Protein AF-A0A0A1TZY7-F1 (afdb_monomer)

Structure (mmCIF, N/CA/C/O backbone):
data_AF-A0A0A1TZY7-F1
#
_entry.id   AF-A0A0A1TZY7-F1
#
loop_
_atom_site.group_PDB
_atom_site.id
_atom_site.type_symbol
_atom_site.label_atom_id
_atom_site.label_alt_id
_atom_site.label_comp_id
_atom_site.label_asym_id
_atom_site.label_entity_id
_atom_site.label_seq_id
_atom_site.pdbx_PDB_ins_code
_atom_site.Cartn_x
_atom_site.Cartn_y
_atom_site.Cartn_z
_atom_site.occupancy
_atom_site.B_iso_or_equiv
_atom_site.auth_seq_id
_atom_site.auth_comp_id
_atom_site.auth_asym_id
_atom_site.auth_atom_id
_atom_site.pdbx_PDB_model_num
ATOM 1 N N . MET A 1 1 ? 24.639 26.830 -37.860 1.00 35.28 1 MET A N 1
ATOM 2 C CA . MET A 1 1 ? 24.450 26.135 -36.565 1.00 35.28 1 MET A CA 1
ATOM 3 C C . MET A 1 1 ? 24.496 24.629 -36.800 1.00 35.28 1 MET A C 1
ATOM 5 O O . MET A 1 1 ? 23.597 24.136 -37.473 1.00 35.28 1 MET A O 1
ATOM 9 N N . PRO A 1 2 ? 25.518 23.889 -36.340 1.00 29.03 2 PRO A N 1
ATOM 10 C CA . PRO A 1 2 ? 25.599 22.461 -36.621 1.00 29.03 2 PRO A CA 1
ATOM 11 C C . PRO A 1 2 ? 24.860 21.624 -35.560 1.00 29.03 2 PRO A C 1
ATOM 13 O O . PRO A 1 2 ? 25.222 21.608 -34.390 1.00 29.03 2 PRO A O 1
ATOM 16 N N . PHE A 1 3 ? 23.791 20.953 -35.993 1.00 32.78 3 PHE A N 1
ATOM 17 C CA . PHE A 1 3 ? 23.491 19.520 -35.826 1.00 32.78 3 PHE A CA 1
ATOM 18 C C . PHE A 1 3 ? 24.239 18.698 -34.739 1.00 32.78 3 PHE A C 1
ATOM 20 O O . PHE A 1 3 ? 24.796 17.654 -35.045 1.00 32.78 3 PHE A O 1
ATOM 27 N N . PHE A 1 4 ? 24.206 19.071 -33.455 1.00 30.66 4 PHE A N 1
ATOM 28 C CA . PHE A 1 4 ? 24.620 18.171 -32.357 1.00 30.66 4 PHE A CA 1
ATOM 29 C C . PHE A 1 4 ? 23.791 18.369 -31.075 1.00 30.66 4 PHE A C 1
ATOM 31 O O . PHE A 1 4 ? 24.313 18.602 -29.995 1.00 30.66 4 PHE A O 1
ATOM 38 N N . LEU A 1 5 ? 22.473 18.189 -31.165 1.00 31.58 5 LEU A N 1
ATOM 39 C CA . LEU A 1 5 ? 21.663 17.769 -30.013 1.00 31.58 5 LEU A CA 1
ATOM 40 C C . LEU A 1 5 ? 21.261 16.307 -30.230 1.00 31.58 5 LEU A C 1
ATOM 42 O O . LEU A 1 5 ? 20.104 15.974 -30.485 1.00 31.58 5 LEU A O 1
ATOM 46 N N . ARG A 1 6 ? 22.251 15.403 -30.171 1.00 33.41 6 ARG A N 1
ATOM 47 C CA . ARG A 1 6 ? 21.962 13.980 -29.946 1.00 33.41 6 ARG A CA 1
ATOM 48 C C . ARG A 1 6 ? 21.164 13.915 -28.648 1.00 33.41 6 ARG A C 1
ATOM 50 O O . ARG A 1 6 ? 21.677 14.319 -27.611 1.00 33.41 6 ARG A O 1
ATOM 57 N N . ARG A 1 7 ? 19.923 13.422 -28.724 1.00 39.78 7 ARG A N 1
ATOM 58 C CA . ARG A 1 7 ? 19.072 13.093 -27.572 1.00 39.78 7 ARG A CA 1
ATOM 59 C C . ARG A 1 7 ? 19.892 12.268 -26.579 1.00 39.78 7 ARG A C 1
ATOM 61 O O . ARG A 1 7 ? 20.026 11.058 -26.757 1.00 39.78 7 ARG A O 1
ATOM 68 N N . GLN A 1 8 ? 20.462 12.909 -25.564 1.00 43.06 8 GLN A N 1
ATOM 69 C CA . GLN A 1 8 ? 21.013 12.195 -24.427 1.00 43.06 8 GLN A CA 1
ATOM 70 C C . GLN A 1 8 ? 19.808 11.618 -23.694 1.00 43.06 8 GLN A C 1
ATOM 72 O O . GLN A 1 8 ? 19.058 12.325 -23.030 1.00 43.06 8 GLN A O 1
ATOM 77 N N . TYR A 1 9 ? 19.546 10.334 -23.928 1.00 54.09 9 TYR A N 1
ATOM 78 C CA . TYR A 1 9 ? 18.645 9.586 -23.071 1.00 54.09 9 TYR A CA 1
ATOM 79 C C . TYR A 1 9 ? 19.262 9.586 -21.684 1.00 54.09 9 TYR A C 1
ATOM 81 O O . TYR A 1 9 ? 20.411 9.162 -21.533 1.00 54.09 9 TYR A O 1
ATOM 89 N N . THR A 1 10 ? 18.511 10.046 -20.693 1.00 76.38 10 THR A N 1
ATOM 90 C CA . THR A 1 10 ? 18.887 9.802 -19.306 1.00 76.38 10 THR A CA 1
ATOM 91 C C . THR A 1 10 ? 18.944 8.298 -19.060 1.00 76.38 10 THR A C 1
ATOM 93 O O . THR A 1 10 ? 18.318 7.506 -19.778 1.00 76.38 10 THR A O 1
ATOM 96 N N . GLU A 1 11 ? 19.716 7.883 -18.060 1.00 86.19 11 GLU A N 1
ATOM 97 C CA . GLU A 1 11 ? 19.852 6.465 -17.711 1.00 86.19 11 GLU A CA 1
ATOM 98 C C . GLU A 1 11 ? 18.483 5.816 -17.434 1.00 86.19 11 GLU A C 1
ATOM 100 O O . GLU A 1 11 ? 18.243 4.682 -17.849 1.00 86.19 11 GLU A O 1
ATOM 105 N N . LEU A 1 12 ? 17.527 6.572 -16.874 1.00 90.00 12 LEU A N 1
ATOM 106 C CA . LEU A 1 12 ? 16.152 6.114 -16.661 1.00 90.00 12 LEU A CA 1
ATOM 107 C C . LEU A 1 12 ? 15.440 5.788 -17.984 1.00 90.00 12 LEU A C 1
ATOM 109 O O . LEU A 1 12 ? 14.846 4.720 -18.124 1.00 90.00 12 LEU A O 1
ATOM 113 N N . GLU A 1 13 ? 15.517 6.672 -18.984 1.00 90.75 13 GLU A N 1
ATOM 114 C CA . GLU A 1 13 ? 14.902 6.414 -20.291 1.00 90.75 13 GLU A CA 1
ATOM 115 C C . GLU A 1 13 ? 15.537 5.213 -21.006 1.00 90.75 13 GLU A C 1
ATOM 117 O O . GLU A 1 13 ? 14.836 4.493 -21.725 1.00 90.75 13 GLU A O 1
ATOM 122 N N . LYS A 1 14 ? 16.847 4.984 -20.828 1.00 90.44 14 LYS A N 1
ATOM 123 C CA . LYS A 1 14 ? 17.536 3.811 -21.390 1.00 90.44 14 LYS A CA 1
ATOM 124 C C . LYS A 1 14 ? 17.020 2.519 -20.764 1.00 90.44 14 LYS A C 1
ATOM 126 O O . LYS A 1 14 ? 16.640 1.620 -21.510 1.00 90.44 14 LYS A O 1
ATOM 131 N N . LEU A 1 15 ? 16.948 2.463 -19.433 1.00 91.69 15 LEU A N 1
ATOM 132 C CA . LEU A 1 15 ? 16.438 1.310 -18.688 1.00 91.69 15 LEU A CA 1
ATOM 133 C C . LEU A 1 15 ? 14.988 0.975 -19.059 1.00 91.69 15 LEU A C 1
ATOM 135 O O . LEU A 1 15 ? 14.669 -0.171 -19.369 1.00 91.69 15 LEU A O 1
ATOM 139 N N . VAL A 1 16 ? 14.113 1.984 -19.110 1.00 92.69 16 VAL A N 1
ATOM 140 C CA . VAL A 1 16 ? 12.703 1.796 -19.489 1.00 92.69 16 VAL A CA 1
ATOM 141 C C . VAL A 1 16 ? 12.579 1.255 -20.910 1.00 92.69 16 VAL A C 1
ATOM 143 O O . VAL A 1 16 ? 11.775 0.361 -21.168 1.00 92.69 16 VAL A O 1
ATOM 146 N N . LYS A 1 17 ? 13.388 1.758 -21.848 1.00 91.50 17 LYS A N 1
ATOM 147 C CA . LYS A 1 17 ? 13.363 1.293 -23.238 1.00 91.50 17 LYS A CA 1
ATOM 148 C C . LYS A 1 17 ? 13.850 -0.138 -23.409 1.00 91.50 17 LYS A C 1
ATOM 150 O O . LYS A 1 17 ? 13.289 -0.836 -24.250 1.00 91.50 17 LYS A O 1
ATOM 155 N N . SER A 1 18 ? 14.878 -0.535 -22.661 1.00 90.31 18 SER A N 1
ATOM 156 C CA . SER A 1 18 ? 15.426 -1.894 -22.676 1.00 90.31 18 SER A CA 1
ATOM 157 C C . SER A 1 18 ? 14.658 -2.864 -21.777 1.00 90.31 18 SER A C 1
ATOM 159 O O . SER A 1 18 ? 15.040 -4.027 -21.688 1.00 90.31 18 SER A O 1
ATOM 161 N N . SER A 1 19 ? 13.584 -2.404 -21.122 1.00 90.00 19 SER A N 1
ATOM 162 C CA . SER A 1 19 ? 12.814 -3.172 -20.140 1.00 90.00 19 SER A CA 1
ATOM 163 C C . SER A 1 19 ? 13.674 -3.737 -18.998 1.00 90.00 19 SER A C 1
ATOM 165 O O . SER A 1 19 ? 13.364 -4.781 -18.431 1.00 90.00 19 SER A O 1
ATOM 167 N N . ASN A 1 20 ? 14.747 -3.027 -18.637 1.00 88.94 20 ASN A N 1
ATOM 168 C CA . ASN A 1 20 ? 15.621 -3.387 -17.530 1.00 88.94 20 ASN A CA 1
ATOM 169 C C . ASN A 1 20 ? 15.169 -2.682 -16.240 1.00 88.94 20 ASN A C 1
ATOM 171 O O . ASN A 1 20 ? 15.183 -1.458 -16.153 1.00 88.94 20 ASN A O 1
ATOM 175 N N . SER A 1 21 ? 14.778 -3.462 -15.230 1.00 85.56 21 SER A N 1
ATOM 176 C CA . SER A 1 21 ? 14.345 -2.968 -13.914 1.00 85.56 21 SER A CA 1
ATOM 177 C C . SER A 1 21 ? 15.455 -2.935 -12.851 1.00 85.56 21 SER A C 1
ATOM 179 O O . SER A 1 21 ? 15.163 -2.811 -11.654 1.00 85.56 21 SER A O 1
ATOM 181 N N . ASP A 1 22 ? 16.715 -3.122 -13.245 1.00 86.31 22 ASP A N 1
ATOM 182 C CA . ASP A 1 22 ? 17.869 -2.932 -12.371 1.00 86.31 22 ASP A CA 1
ATOM 183 C C . ASP A 1 22 ? 18.131 -1.434 -12.161 1.00 86.31 22 ASP A C 1
ATOM 185 O O . ASP A 1 22 ? 18.445 -0.694 -13.091 1.00 86.31 22 ASP A O 1
ATOM 189 N N . ILE A 1 23 ? 17.984 -0.988 -10.914 1.00 85.25 23 ILE A N 1
ATOM 190 C CA . ILE A 1 23 ? 18.169 0.411 -10.511 1.00 85.25 23 ILE A CA 1
ATOM 191 C C . ILE A 1 23 ? 19.646 0.761 -10.286 1.00 85.25 23 ILE A C 1
ATOM 193 O O . ILE A 1 23 ? 19.962 1.931 -10.092 1.00 85.25 23 ILE A O 1
ATOM 197 N N . THR A 1 24 ? 20.561 -0.214 -10.305 1.00 86.12 24 THR A N 1
ATOM 198 C CA . THR A 1 24 ? 21.973 -0.022 -9.936 1.00 86.12 24 THR A CA 1
ATOM 199 C C . THR A 1 24 ? 22.633 1.113 -10.723 1.00 86.12 24 THR A C 1
ATOM 201 O O . THR A 1 24 ? 23.392 1.896 -10.154 1.00 86.12 24 THR A O 1
ATOM 204 N N . THR A 1 25 ? 22.281 1.283 -12.001 1.00 84.12 25 THR A N 1
ATOM 205 C CA . THR A 1 25 ? 22.815 2.368 -12.845 1.00 84.12 25 THR A CA 1
ATOM 206 C C . THR A 1 25 ? 22.276 3.756 -12.481 1.00 84.12 25 THR A C 1
ATOM 208 O O . THR A 1 25 ? 22.913 4.758 -12.801 1.00 84.12 25 THR A O 1
ATOM 211 N N . LEU A 1 26 ? 21.138 3.838 -11.785 1.00 84.12 26 LEU A N 1
ATOM 212 C CA . LEU A 1 26 ? 20.547 5.090 -11.304 1.00 84.12 26 LEU A CA 1
ATOM 213 C C . LEU A 1 26 ? 21.073 5.500 -9.925 1.00 84.12 26 LEU A C 1
ATOM 215 O O . LEU A 1 26 ? 20.999 6.680 -9.589 1.00 84.12 26 LEU A O 1
ATOM 219 N N . LEU A 1 27 ? 21.623 4.570 -9.134 1.00 82.12 27 LEU A N 1
ATOM 220 C CA . LEU A 1 27 ? 22.064 4.846 -7.758 1.00 82.12 27 LEU A CA 1
ATOM 221 C C . LEU A 1 27 ? 23.044 6.030 -7.650 1.00 82.12 27 LEU A C 1
ATOM 223 O O . LEU A 1 27 ? 22.772 6.927 -6.854 1.00 82.12 27 LEU A O 1
ATOM 227 N N . PRO A 1 28 ? 24.108 6.135 -8.477 1.00 80.50 28 PRO A N 1
ATOM 228 C CA . PRO A 1 28 ? 25.055 7.251 -8.376 1.00 80.50 28 PRO A CA 1
ATOM 229 C C . PRO A 1 28 ? 24.437 8.622 -8.684 1.00 80.50 28 PRO A C 1
ATOM 231 O O . PRO A 1 28 ? 25.002 9.656 -8.330 1.00 80.50 28 PRO A O 1
ATOM 234 N N . VAL A 1 29 ? 23.309 8.634 -9.398 1.00 78.06 29 VAL A N 1
ATOM 235 C CA . VAL A 1 29 ? 22.583 9.841 -9.802 1.00 78.06 29 VAL A CA 1
ATOM 236 C C . VAL A 1 29 ? 21.540 10.214 -8.744 1.00 78.06 29 VAL A C 1
ATOM 238 O O . VAL A 1 29 ? 21.372 11.391 -8.456 1.00 78.06 29 VAL A O 1
ATOM 241 N N . LEU A 1 30 ? 20.885 9.225 -8.126 1.00 75.94 30 LEU A N 1
ATOM 242 C CA . LEU A 1 30 ? 19.904 9.417 -7.047 1.00 75.94 30 LEU A CA 1
ATOM 243 C C . LEU A 1 30 ? 20.545 9.839 -5.718 1.00 75.94 30 LEU A C 1
ATOM 245 O O . LEU A 1 30 ? 19.935 10.575 -4.942 1.00 75.94 30 LEU A O 1
ATOM 249 N N . ASP A 1 31 ? 21.770 9.381 -5.459 1.00 76.69 31 ASP A N 1
ATOM 250 C CA . ASP A 1 31 ? 22.516 9.712 -4.242 1.00 76.69 31 ASP A CA 1
ATOM 251 C C . ASP A 1 31 ? 23.220 11.089 -4.342 1.00 76.69 31 ASP A C 1
ATOM 253 O O . ASP A 1 31 ? 23.851 11.531 -3.383 1.00 76.69 31 ASP A O 1
ATOM 257 N N . ASN A 1 32 ? 23.100 11.791 -5.479 1.00 77.38 32 ASN A N 1
ATOM 258 C CA . ASN A 1 32 ? 23.659 13.125 -5.710 1.00 77.38 32 ASN A CA 1
ATOM 259 C C . ASN A 1 32 ? 22.543 14.151 -5.996 1.00 77.38 32 ASN A C 1
ATOM 261 O O . ASN A 1 32 ? 21.893 14.102 -7.039 1.00 77.38 32 ASN A O 1
ATOM 265 N N . THR A 1 33 ? 22.369 15.116 -5.090 1.00 66.81 33 THR A N 1
ATOM 266 C CA . THR A 1 33 ? 21.290 16.120 -5.116 1.00 66.81 33 THR A CA 1
ATOM 267 C C . THR A 1 33 ? 21.296 17.026 -6.351 1.00 66.81 33 THR A C 1
ATOM 269 O O . THR A 1 33 ? 20.242 17.451 -6.803 1.00 66.81 33 THR A O 1
ATOM 272 N N . GLU A 1 34 ? 22.454 17.325 -6.940 1.00 68.25 34 GLU A N 1
ATOM 273 C CA . GLU A 1 34 ? 22.512 18.154 -8.155 1.00 68.25 34 GLU A CA 1
ATOM 274 C C . GLU A 1 34 ? 22.121 17.350 -9.400 1.00 68.25 34 GLU A C 1
ATOM 276 O O . GLU A 1 34 ? 21.531 17.872 -10.347 1.00 68.25 34 GLU A O 1
ATOM 281 N N . LYS A 1 35 ? 22.424 16.047 -9.400 1.00 69.44 35 LYS A N 1
ATOM 282 C CA . LYS A 1 35 ? 22.121 15.150 -10.520 1.00 69.44 35 LYS A CA 1
ATOM 283 C C . LYS A 1 35 ? 20.690 14.610 -10.483 1.00 69.44 35 LYS A C 1
ATOM 285 O O . LYS A 1 35 ? 20.183 14.217 -11.540 1.00 69.44 35 LYS A O 1
ATOM 290 N N . SER A 1 36 ? 20.021 14.629 -9.328 1.00 69.50 36 SER A N 1
ATOM 291 C CA . SER A 1 36 ? 18.630 14.179 -9.177 1.00 69.50 36 SER A CA 1
ATOM 292 C C . SER A 1 36 ? 17.647 14.991 -10.030 1.00 69.50 36 SER A C 1
ATOM 294 O O . SER A 1 36 ? 16.698 14.415 -10.561 1.00 69.50 36 SER A O 1
ATOM 296 N N . ILE A 1 37 ? 17.930 16.276 -10.287 1.00 70.69 37 ILE A N 1
ATOM 297 C CA . ILE A 1 37 ? 17.126 17.150 -11.164 1.00 70.69 37 ILE A CA 1
ATOM 298 C C . ILE A 1 37 ? 16.954 16.526 -12.560 1.00 70.69 37 ILE A C 1
ATOM 300 O O . ILE A 1 37 ? 15.850 16.472 -13.099 1.00 70.69 37 ILE A O 1
ATOM 304 N N . SER A 1 38 ? 18.025 15.959 -13.126 1.00 73.06 38 SER A N 1
ATOM 305 C CA . SER A 1 38 ? 17.977 15.321 -14.452 1.00 73.06 38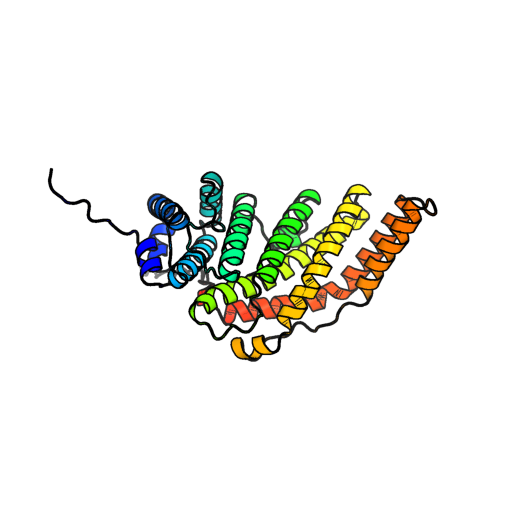 SER A CA 1
ATOM 306 C C . SER A 1 38 ? 17.103 14.056 -14.488 1.00 73.06 38 SER A C 1
ATOM 308 O O . SER A 1 38 ? 16.491 13.727 -15.514 1.00 73.06 38 SER A O 1
ATOM 310 N N . ILE A 1 39 ? 17.008 13.343 -13.360 1.00 83.00 39 ILE A N 1
ATOM 311 C CA . ILE A 1 39 ? 16.099 12.204 -13.203 1.00 83.00 39 ILE A CA 1
ATOM 312 C C . ILE A 1 39 ? 14.659 12.699 -13.108 1.00 83.00 39 ILE A C 1
ATOM 314 O O . ILE A 1 39 ? 13.791 12.105 -13.745 1.00 83.00 39 ILE A O 1
ATOM 318 N N . MET A 1 40 ? 14.403 13.795 -12.394 1.00 84.81 40 MET A N 1
ATOM 319 C CA . MET A 1 40 ? 13.059 14.358 -12.250 1.00 84.81 40 MET A CA 1
ATOM 320 C C . MET A 1 40 ? 12.433 14.736 -13.588 1.00 84.81 40 MET A C 1
ATOM 322 O O . MET A 1 40 ? 11.322 14.295 -13.888 1.00 84.81 40 MET A O 1
ATOM 326 N N . ASP A 1 41 ? 13.171 15.447 -14.441 1.00 84.88 41 ASP A N 1
ATOM 327 C CA . ASP A 1 41 ? 12.705 15.786 -15.791 1.00 84.88 41 ASP A CA 1
ATOM 328 C C . ASP A 1 41 ? 12.375 14.533 -16.612 1.00 84.88 41 ASP A C 1
ATOM 330 O O . ASP A 1 41 ? 11.410 14.495 -17.379 1.00 84.88 41 ASP A O 1
ATOM 334 N N . SER A 1 42 ? 13.147 13.464 -16.412 1.00 88.69 42 SER A N 1
ATOM 335 C CA . SER A 1 42 ? 12.922 12.181 -17.078 1.00 88.69 42 SER A CA 1
ATOM 336 C C . SER A 1 42 ? 11.686 11.460 -16.560 1.00 88.69 42 SER A C 1
ATOM 338 O O . SER A 1 42 ? 10.965 10.859 -17.356 1.00 88.69 42 SER A O 1
ATOM 340 N N . ILE A 1 43 ? 11.430 11.512 -15.249 1.00 91.25 43 ILE A N 1
ATOM 341 C CA . ILE A 1 43 ? 10.230 10.933 -14.642 1.00 91.25 43 ILE A CA 1
ATOM 342 C C . ILE A 1 43 ? 8.996 11.613 -15.232 1.00 91.25 43 ILE A C 1
ATOM 344 O O . ILE A 1 43 ? 8.151 10.910 -15.781 1.00 91.25 43 ILE A O 1
ATOM 348 N N . ILE A 1 44 ? 8.937 12.946 -15.215 1.00 88.50 44 ILE A N 1
ATOM 349 C CA . ILE A 1 44 ? 7.807 13.727 -15.751 1.00 88.50 44 ILE A CA 1
ATOM 350 C C . ILE A 1 44 ? 7.623 13.450 -17.244 1.00 88.50 44 ILE A C 1
ATOM 352 O O . ILE A 1 44 ? 6.534 13.171 -17.736 1.00 88.50 44 ILE A O 1
ATOM 356 N N . LYS A 1 45 ? 8.713 13.471 -18.008 1.00 88.88 45 LYS A N 1
ATOM 357 C CA . LYS A 1 45 ? 8.640 13.194 -19.442 1.00 88.88 45 LYS A CA 1
ATOM 358 C C . LYS A 1 45 ? 8.101 11.793 -19.733 1.00 88.88 45 LYS A C 1
ATOM 360 O O . LYS A 1 45 ? 7.370 11.613 -20.705 1.00 88.88 45 LYS A O 1
ATOM 365 N N . LEU A 1 46 ? 8.479 10.793 -18.937 1.00 90.38 46 LEU A N 1
ATOM 366 C CA . LEU A 1 46 ? 8.005 9.420 -19.103 1.00 90.38 46 LEU A CA 1
ATOM 367 C C . LEU A 1 46 ? 6.554 9.229 -18.644 1.00 90.38 46 LEU A C 1
ATOM 369 O O . LEU A 1 46 ? 5.869 8.415 -19.262 1.00 90.38 46 LEU A O 1
ATOM 373 N N . SER A 1 47 ? 6.062 9.977 -17.649 1.00 88.44 47 SER A N 1
ATOM 374 C CA . SER A 1 47 ? 4.658 9.896 -17.211 1.00 88.44 47 SER A CA 1
ATOM 375 C C . SER A 1 47 ? 3.680 10.381 -18.285 1.00 88.44 47 SER A C 1
ATOM 377 O O . SER A 1 47 ? 2.593 9.827 -18.420 1.00 88.44 47 SER A O 1
ATOM 379 N N . HIS A 1 48 ? 4.085 11.344 -19.118 1.00 86.12 48 HIS A N 1
ATOM 380 C CA . HIS A 1 48 ? 3.266 11.842 -20.233 1.00 86.12 48 HIS A CA 1
ATOM 381 C C . HIS A 1 48 ? 3.439 11.058 -21.539 1.00 86.12 48 HIS A C 1
ATOM 383 O O . HIS A 1 48 ? 2.762 11.325 -22.526 1.00 86.12 48 HIS A O 1
ATOM 389 N N . LYS A 1 49 ? 4.360 10.094 -21.593 1.00 86.50 49 LYS A N 1
ATOM 390 C CA . LYS A 1 49 ? 4.702 9.415 -22.842 1.00 86.50 49 LYS A CA 1
ATOM 391 C C . LYS A 1 49 ? 3.860 8.159 -23.062 1.00 86.50 49 LYS A C 1
ATOM 393 O O . LYS A 1 49 ? 3.696 7.341 -22.163 1.00 86.50 49 LYS A O 1
ATOM 398 N N . LYS A 1 50 ? 3.478 7.918 -24.321 1.00 87.06 50 LYS A N 1
ATOM 399 C CA . LYS A 1 50 ? 2.995 6.606 -24.788 1.00 87.06 50 LYS A CA 1
ATOM 400 C C . LYS A 1 50 ? 4.088 5.542 -24.642 1.00 87.06 50 LYS A C 1
ATOM 402 O O . LYS A 1 50 ? 5.084 5.564 -25.373 1.00 87.06 50 LYS A O 1
ATOM 407 N N . LEU A 1 51 ? 3.895 4.607 -23.711 1.00 85.62 51 LEU A N 1
ATOM 408 C CA . LEU A 1 51 ? 4.797 3.483 -23.434 1.00 85.62 51 LEU A CA 1
ATOM 409 C C . LEU A 1 51 ? 4.126 2.145 -23.772 1.00 85.62 51 LEU A C 1
ATOM 411 O O . LEU A 1 51 ? 2.923 1.974 -23.590 1.00 85.62 51 LEU A O 1
ATOM 415 N N . LYS A 1 52 ? 4.913 1.169 -24.244 1.00 87.19 52 LYS A N 1
ATOM 416 C CA . LYS A 1 52 ? 4.440 -0.223 -24.360 1.00 87.19 52 LYS A CA 1
ATOM 417 C C . LYS A 1 52 ? 4.231 -0.828 -22.965 1.00 87.19 52 LYS A C 1
ATOM 419 O O . LYS A 1 52 ? 4.857 -0.374 -22.010 1.00 87.19 52 LYS A O 1
ATOM 424 N N . GLU A 1 53 ? 3.422 -1.884 -22.856 1.00 85.88 53 GLU A N 1
ATOM 425 C CA . GLU A 1 53 ? 3.121 -2.553 -21.574 1.00 85.88 53 GLU A CA 1
ATOM 426 C C . GLU A 1 53 ? 4.390 -2.932 -20.795 1.00 85.88 53 GLU A C 1
ATOM 428 O O . GLU A 1 53 ? 4.537 -2.544 -19.638 1.00 85.88 53 GLU A O 1
ATOM 433 N N . THR A 1 54 ? 5.357 -3.582 -21.452 1.00 88.25 54 THR A N 1
ATOM 434 C CA . THR A 1 54 ? 6.639 -3.967 -20.838 1.00 88.25 54 THR A CA 1
ATOM 435 C C . THR A 1 54 ? 7.419 -2.769 -20.306 1.00 88.25 54 THR A C 1
ATOM 437 O O . THR A 1 54 ? 7.958 -2.813 -19.207 1.00 88.25 54 THR A O 1
ATOM 440 N N . GLN A 1 55 ? 7.450 -1.668 -21.056 1.00 91.06 55 GLN A N 1
ATOM 441 C CA . GLN A 1 55 ? 8.160 -0.448 -20.675 1.00 91.06 55 GLN A CA 1
ATOM 442 C C . GLN A 1 55 ? 7.465 0.254 -19.508 1.00 91.06 55 GLN A C 1
ATOM 444 O O . GLN A 1 55 ? 8.133 0.758 -18.610 1.00 91.06 55 GLN A O 1
ATOM 449 N N . ARG A 1 56 ? 6.127 0.258 -19.487 1.00 89.19 56 ARG A N 1
ATOM 450 C CA . ARG A 1 56 ? 5.350 0.807 -18.372 1.00 89.19 56 ARG A CA 1
ATOM 451 C C . ARG A 1 56 ? 5.538 -0.017 -17.102 1.00 89.19 56 ARG A C 1
ATOM 453 O O . ARG A 1 56 ? 5.764 0.569 -16.050 1.00 89.19 56 ARG A O 1
ATOM 460 N N . SER A 1 57 ? 5.496 -1.346 -17.209 1.00 90.19 57 SER A N 1
ATOM 461 C CA . SER A 1 57 ? 5.825 -2.259 -16.108 1.00 90.19 57 SER A CA 1
ATOM 462 C C . SER A 1 57 ? 7.208 -1.925 -15.533 1.00 90.19 57 SER A C 1
ATOM 464 O O . SER A 1 57 ? 7.323 -1.596 -14.352 1.00 90.19 57 SER A O 1
ATOM 466 N N . THR A 1 58 ? 8.242 -1.859 -16.383 1.00 92.06 58 THR A N 1
ATOM 467 C CA . THR A 1 58 ? 9.602 -1.476 -15.973 1.00 92.06 58 THR A CA 1
ATOM 468 C C . THR A 1 58 ? 9.656 -0.095 -15.317 1.00 92.06 58 THR A C 1
ATOM 470 O O . THR A 1 58 ? 10.289 0.059 -14.276 1.00 92.06 58 THR A O 1
ATOM 473 N N . TYR A 1 59 ? 8.992 0.907 -15.893 1.00 93.50 59 TYR A N 1
ATOM 474 C CA . TYR A 1 59 ? 8.993 2.273 -15.374 1.00 93.50 59 TYR A CA 1
ATOM 475 C C . TYR A 1 59 ? 8.377 2.371 -13.973 1.00 93.50 59 TYR A C 1
ATOM 477 O O . TYR A 1 59 ? 8.991 2.954 -13.083 1.00 93.50 59 TYR A O 1
ATOM 485 N N . LEU A 1 60 ? 7.215 1.747 -13.750 1.00 93.25 60 LEU A N 1
ATOM 486 C CA . LEU A 1 60 ? 6.560 1.732 -12.438 1.00 93.25 60 LEU A CA 1
ATOM 487 C C . LEU A 1 60 ? 7.400 0.979 -11.392 1.00 93.25 60 LEU A C 1
ATOM 489 O O . LEU A 1 60 ? 7.515 1.429 -10.254 1.00 93.25 60 LEU A O 1
ATOM 493 N N . VAL A 1 61 ? 8.052 -0.125 -11.780 1.00 92.31 61 VAL A N 1
ATOM 494 C CA . VAL A 1 61 ? 8.983 -0.859 -10.902 1.00 92.31 61 VAL A CA 1
ATOM 495 C C . VAL A 1 61 ? 10.195 -0.002 -10.528 1.00 92.31 61 VAL A C 1
ATOM 497 O O . VAL A 1 61 ? 10.579 0.037 -9.360 1.00 92.31 61 VAL A O 1
ATOM 500 N N . LEU A 1 62 ? 10.808 0.690 -11.494 1.00 92.06 62 LEU A N 1
ATOM 501 C CA . LEU A 1 62 ? 11.940 1.580 -11.225 1.00 92.06 62 LEU A CA 1
ATOM 502 C C . LEU A 1 62 ? 11.522 2.732 -10.309 1.00 92.06 62 LEU A C 1
ATOM 504 O O . LEU A 1 62 ? 12.235 3.014 -9.352 1.00 92.06 62 LEU A O 1
ATOM 508 N N . LEU A 1 63 ? 10.354 3.339 -10.540 1.00 92.75 63 LEU A N 1
ATOM 509 C CA . LEU A 1 63 ? 9.813 4.386 -9.673 1.00 92.75 63 LEU A CA 1
ATOM 510 C C . LEU A 1 63 ? 9.627 3.904 -8.237 1.00 92.75 63 LEU A C 1
ATOM 512 O O . LEU A 1 63 ? 10.113 4.549 -7.313 1.00 92.75 63 LEU A O 1
ATOM 516 N N . TYR A 1 64 ? 9.009 2.738 -8.054 1.00 92.31 64 TYR A N 1
ATOM 517 C CA . TYR A 1 64 ? 8.886 2.117 -6.740 1.00 92.31 64 TYR A CA 1
ATOM 518 C C . TYR A 1 64 ? 10.252 1.955 -6.055 1.00 92.31 64 TYR A C 1
ATOM 520 O O . TYR A 1 64 ? 10.434 2.383 -4.917 1.00 92.31 64 TYR A O 1
ATOM 528 N N . LYS A 1 65 ? 11.245 1.405 -6.765 1.00 89.06 65 LYS A N 1
ATOM 529 C CA . LYS A 1 65 ? 12.602 1.221 -6.228 1.00 89.06 65 LYS A CA 1
ATOM 530 C C . LYS A 1 65 ? 13.292 2.547 -5.890 1.00 89.06 65 LYS A C 1
ATOM 532 O O . LYS A 1 65 ? 14.026 2.598 -4.907 1.00 89.06 65 LYS A O 1
ATOM 537 N N . MET A 1 66 ? 13.064 3.606 -6.672 1.00 88.62 66 MET A N 1
ATOM 538 C CA . MET A 1 66 ? 13.583 4.951 -6.392 1.00 88.62 66 MET A CA 1
ATOM 539 C C . MET A 1 66 ? 12.979 5.528 -5.106 1.00 88.62 66 MET A C 1
ATOM 541 O O . MET A 1 66 ? 13.711 6.086 -4.292 1.00 88.62 66 MET A O 1
ATOM 545 N N . LEU A 1 67 ? 11.677 5.329 -4.876 1.00 87.44 67 LEU A N 1
ATOM 546 C CA . LEU A 1 67 ? 10.994 5.775 -3.655 1.00 87.44 67 LEU A CA 1
ATOM 547 C C . LEU A 1 67 ? 11.500 5.067 -2.390 1.00 87.44 67 LEU A C 1
ATOM 549 O O . LEU A 1 67 ? 11.462 5.647 -1.314 1.00 87.44 67 LEU A O 1
ATOM 553 N N . LEU A 1 68 ? 12.019 3.842 -2.494 1.00 84.75 68 LEU A N 1
ATOM 554 C CA . LEU A 1 68 ? 12.597 3.124 -1.349 1.00 84.75 68 LEU A CA 1
ATOM 555 C C . LEU A 1 68 ? 14.023 3.576 -0.978 1.00 84.75 68 LEU A C 1
ATOM 557 O O . LEU A 1 68 ? 14.623 3.031 -0.050 1.00 84.75 68 LEU A O 1
ATOM 561 N N . ARG A 1 69 ? 14.615 4.530 -1.707 1.00 83.31 69 ARG A N 1
ATOM 562 C CA . ARG A 1 69 ? 15.970 5.033 -1.430 1.00 83.31 69 ARG A CA 1
ATOM 563 C C . ARG A 1 69 ? 15.978 6.039 -0.280 1.00 83.31 69 ARG A C 1
ATOM 565 O O . ARG A 1 69 ? 14.947 6.581 0.103 1.00 83.31 69 ARG A O 1
ATOM 572 N N . ARG A 1 70 ? 17.180 6.350 0.225 1.00 77.56 70 ARG A N 1
ATOM 573 C CA . ARG A 1 70 ? 17.398 7.336 1.301 1.00 77.56 70 ARG A CA 1
ATOM 574 C C . ARG A 1 70 ? 16.722 8.685 1.018 1.00 77.56 70 ARG A C 1
ATOM 576 O O . ARG A 1 70 ? 16.131 9.263 1.920 1.00 77.56 70 ARG A O 1
ATOM 583 N N . ASN A 1 71 ? 16.770 9.142 -0.232 1.00 78.69 71 ASN A N 1
ATOM 584 C CA . ASN A 1 71 ? 16.178 10.412 -0.668 1.00 78.69 71 ASN A CA 1
ATOM 585 C C . ASN A 1 71 ? 14.727 10.252 -1.172 1.00 78.69 71 ASN A C 1
ATOM 587 O O . ASN A 1 71 ? 14.183 11.156 -1.800 1.00 78.69 71 ASN A O 1
ATOM 591 N N . GLY A 1 72 ? 14.088 9.106 -0.916 1.00 83.94 72 GLY A N 1
ATOM 592 C CA . GLY A 1 72 ? 12.761 8.768 -1.429 1.00 83.94 72 GLY A CA 1
ATOM 593 C C . GLY A 1 72 ? 11.649 9.711 -0.970 1.00 83.94 72 GLY A C 1
ATOM 594 O O . GLY A 1 72 ? 10.769 10.030 -1.762 1.00 83.94 72 GLY A O 1
ATOM 595 N N . ASN A 1 73 ? 11.711 10.216 0.268 1.00 85.12 73 ASN A N 1
ATOM 596 C CA . ASN A 1 73 ? 10.745 11.205 0.765 1.00 85.12 73 ASN A CA 1
ATOM 597 C C . ASN A 1 73 ? 10.876 12.546 0.032 1.00 85.12 73 ASN A C 1
ATOM 599 O O . ASN A 1 73 ? 9.866 13.116 -0.360 1.00 85.12 73 ASN A O 1
ATOM 603 N N . GLN A 1 74 ? 12.106 13.015 -0.212 1.00 85.31 74 GLN A N 1
ATOM 604 C CA . GLN A 1 74 ? 12.339 14.232 -0.996 1.00 85.31 74 GLN A CA 1
ATOM 605 C C . GLN A 1 74 ? 11.814 14.057 -2.427 1.00 85.31 74 GLN A C 1
ATOM 607 O O . GLN A 1 74 ? 11.072 14.902 -2.919 1.00 85.31 74 GLN A O 1
ATOM 612 N N . LEU A 1 75 ? 12.129 12.921 -3.058 1.00 87.12 75 LEU A N 1
ATOM 613 C CA . LEU A 1 75 ? 11.596 12.565 -4.372 1.00 87.12 75 LEU A CA 1
ATOM 614 C C . LEU A 1 75 ? 10.057 12.582 -4.379 1.00 87.12 75 LEU A C 1
ATOM 616 O O . LEU A 1 75 ? 9.450 13.119 -5.300 1.00 87.12 75 LEU A O 1
ATOM 620 N N . ALA A 1 76 ? 9.414 12.022 -3.353 1.00 89.44 76 ALA A N 1
ATOM 621 C CA . ALA A 1 76 ? 7.960 12.012 -3.241 1.00 89.44 76 ALA A CA 1
ATOM 622 C C . ALA A 1 76 ? 7.366 13.427 -3.114 1.00 89.44 76 ALA A C 1
ATOM 624 O O . ALA A 1 76 ? 6.370 13.730 -3.776 1.00 89.44 76 ALA A O 1
ATOM 625 N N . SER A 1 77 ? 7.985 14.301 -2.315 1.00 88.62 77 SER A N 1
ATOM 626 C CA . SER A 1 77 ? 7.585 15.707 -2.195 1.00 88.62 77 SER A CA 1
ATOM 627 C C . SER A 1 77 ? 7.676 16.430 -3.540 1.00 88.62 77 SER A C 1
ATOM 629 O O . SER A 1 77 ? 6.687 17.007 -3.986 1.00 88.62 77 SER A O 1
ATOM 631 N N . GLU A 1 78 ? 8.800 16.303 -4.251 1.00 88.56 78 GLU A N 1
ATOM 632 C CA . GLU A 1 78 ? 8.993 16.943 -5.560 1.00 88.56 78 GLU A CA 1
ATOM 633 C C . GLU A 1 78 ? 7.999 16.427 -6.620 1.00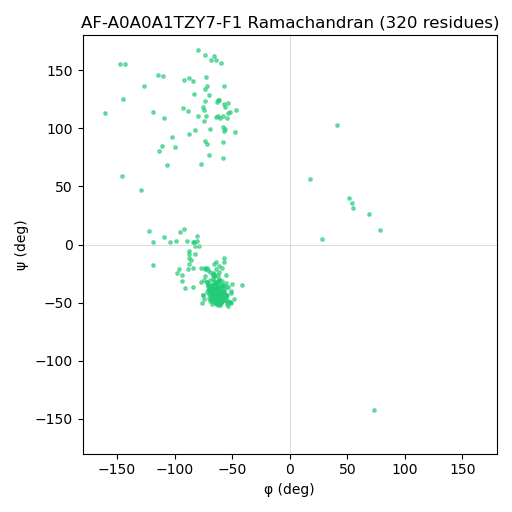 88.56 78 GLU A C 1
ATOM 635 O O . GLU A 1 78 ? 7.488 17.197 -7.438 1.00 88.56 78 GLU A O 1
ATOM 640 N N . LEU A 1 79 ? 7.686 15.125 -6.618 1.00 90.50 79 LEU A N 1
ATOM 641 C CA . LEU A 1 79 ? 6.685 14.546 -7.525 1.00 90.50 79 LEU A CA 1
ATOM 642 C C . LEU A 1 79 ? 5.265 15.033 -7.217 1.00 90.50 79 LEU A C 1
ATOM 644 O O . LEU A 1 79 ? 4.477 15.237 -8.144 1.00 90.50 79 LEU A O 1
ATOM 648 N N . THR A 1 80 ? 4.955 15.244 -5.937 1.00 89.19 80 THR A N 1
ATOM 649 C CA . THR A 1 80 ? 3.667 15.789 -5.489 1.00 89.19 80 THR A CA 1
ATOM 650 C C . THR A 1 80 ? 3.519 17.248 -5.916 1.00 89.19 80 THR A C 1
ATOM 652 O O . THR A 1 80 ? 2.510 17.606 -6.518 1.00 89.19 80 THR A O 1
ATOM 655 N N . GLU A 1 81 ? 4.545 18.076 -5.697 1.00 88.75 81 GLU A N 1
ATOM 656 C CA . GLU A 1 81 ? 4.563 19.484 -6.123 1.00 88.75 81 GLU A CA 1
ATOM 657 C C . GLU A 1 81 ? 4.361 19.630 -7.633 1.00 88.75 81 GLU A C 1
ATOM 659 O O . GLU A 1 81 ? 3.611 20.487 -8.099 1.00 88.75 81 GLU A O 1
ATOM 664 N N . LYS A 1 82 ? 4.986 18.745 -8.414 1.00 88.19 82 LYS A N 1
ATOM 665 C CA . LYS A 1 82 ? 4.856 18.727 -9.875 1.00 88.19 82 LYS A CA 1
ATOM 666 C C . LYS A 1 82 ? 3.583 18.039 -10.374 1.00 88.19 82 LYS A C 1
ATOM 668 O O . LYS A 1 82 ? 3.400 17.945 -11.586 1.00 88.19 82 LYS A O 1
ATOM 673 N N . SER A 1 83 ? 2.708 17.585 -9.471 1.00 87.56 83 SER A N 1
ATOM 674 C CA . SER A 1 83 ? 1.420 16.949 -9.787 1.00 87.56 83 SER A CA 1
ATOM 675 C C . SER A 1 83 ? 1.547 15.793 -10.787 1.00 87.56 83 SER A C 1
ATOM 677 O O . SER A 1 83 ? 0.735 15.646 -11.702 1.00 87.56 83 SER A O 1
ATOM 679 N N . VAL A 1 84 ? 2.598 14.979 -10.642 1.00 87.69 84 VAL A N 1
ATOM 680 C CA . VAL A 1 84 ? 2.846 13.856 -11.552 1.00 87.69 84 VAL A CA 1
ATOM 681 C C . VAL A 1 84 ? 1.851 12.733 -11.264 1.00 87.69 84 VAL A C 1
ATOM 683 O O . VAL A 1 84 ? 1.791 12.222 -10.148 1.00 87.69 84 VAL A O 1
ATOM 686 N N . ASP A 1 85 ? 1.091 12.322 -12.280 1.00 87.00 85 ASP A N 1
ATOM 687 C CA . ASP A 1 85 ? 0.074 11.278 -12.154 1.00 87.00 85 ASP A CA 1
ATOM 688 C C . ASP A 1 85 ? 0.486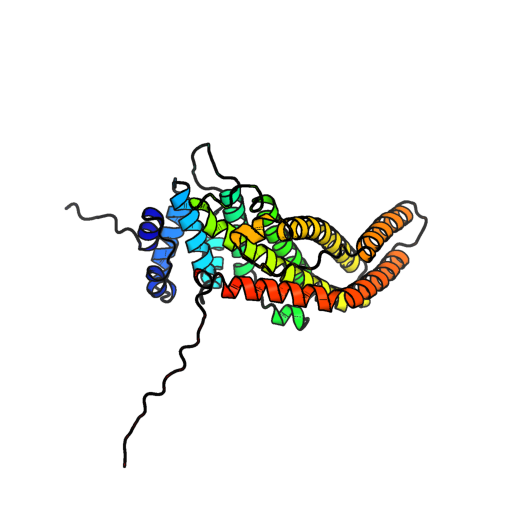 9.986 -12.879 1.00 87.00 85 ASP A C 1
ATOM 690 O O . ASP A 1 85 ? 0.456 9.889 -14.106 1.00 87.00 85 ASP A O 1
ATOM 694 N N . PHE A 1 86 ? 0.811 8.946 -12.108 1.00 87.69 86 PHE A N 1
ATOM 695 C CA . PHE A 1 86 ? 1.174 7.622 -12.627 1.00 87.69 86 PHE A CA 1
ATOM 696 C C . PHE A 1 86 ? -0.039 6.735 -12.944 1.00 87.69 86 PHE A C 1
ATOM 698 O O . PHE A 1 86 ? 0.108 5.583 -13.349 1.00 87.69 86 PHE A O 1
ATOM 705 N N . SER A 1 87 ? -1.262 7.228 -12.769 1.00 81.06 87 SER A N 1
ATOM 706 C CA . SER A 1 87 ? -2.490 6.513 -13.119 1.00 81.06 87 SER A CA 1
ATOM 707 C C . SER A 1 87 ? -3.002 6.854 -14.521 1.00 81.06 87 SER A C 1
ATOM 709 O O . SER A 1 87 ? -3.602 5.986 -15.168 1.00 81.06 87 SER A O 1
ATOM 711 N N . HIS A 1 88 ? -2.677 8.048 -15.028 1.00 74.38 88 HIS A N 1
ATOM 712 C CA . HIS A 1 88 ? -3.082 8.559 -16.340 1.00 74.38 88 HIS A CA 1
ATOM 713 C C . HIS A 1 88 ? -1.874 8.724 -17.268 1.00 74.38 88 HIS A C 1
ATOM 715 O O . HIS A 1 88 ? -1.359 9.817 -17.474 1.00 74.38 88 HIS A O 1
ATOM 721 N N . PHE A 1 89 ? -1.435 7.622 -17.871 1.00 71.38 89 PHE A N 1
ATOM 722 C CA . PHE A 1 89 ? -0.504 7.697 -18.997 1.00 71.38 89 PHE A CA 1
ATOM 723 C C . PHE A 1 89 ? -1.289 7.941 -20.289 1.00 71.38 89 PHE A C 1
ATOM 725 O O . PHE A 1 89 ? -2.328 7.308 -20.502 1.00 71.38 89 PHE A O 1
ATOM 732 N N . GLU A 1 90 ? -0.764 8.772 -21.190 1.00 68.12 90 GLU A N 1
ATOM 733 C CA . GLU A 1 90 ? -1.261 8.836 -22.567 1.00 68.12 90 GLU A CA 1
ATOM 734 C C . GLU A 1 90 ? -1.085 7.451 -23.211 1.00 68.12 90 GLU A C 1
ATOM 736 O O . GLU A 1 90 ? 0.043 7.023 -23.438 1.00 68.12 90 GLU A O 1
ATOM 741 N N . MET A 1 91 ? -2.162 6.693 -23.453 1.00 59.22 91 MET A N 1
ATOM 742 C CA . MET A 1 91 ? -2.062 5.266 -23.819 1.00 59.22 91 MET A CA 1
ATOM 743 C C . MET A 1 91 ? -3.109 4.824 -24.863 1.00 59.22 91 MET A C 1
ATOM 745 O O . MET A 1 91 ? -4.166 5.447 -24.967 1.00 59.22 91 MET A O 1
ATOM 749 N N . PRO A 1 92 ? -2.832 3.753 -25.644 1.00 56.03 92 PRO A N 1
ATOM 750 C CA . PRO A 1 92 ? -3.799 3.099 -26.538 1.00 56.03 92 PRO A CA 1
ATOM 751 C C . PRO A 1 92 ? -4.855 2.257 -25.782 1.00 56.03 92 PRO A C 1
ATOM 753 O O . PRO A 1 92 ? -4.662 1.902 -24.623 1.00 56.03 92 PRO A O 1
ATOM 756 N N . HIS A 1 93 ? -5.965 1.915 -26.452 1.00 56.50 93 HIS A N 1
ATOM 757 C CA . HIS A 1 93 ? -7.210 1.400 -25.847 1.00 56.50 93 HIS A CA 1
ATOM 758 C C . HIS A 1 93 ? -7.154 0.021 -25.151 1.00 56.50 93 HIS A C 1
ATOM 760 O O . HIS A 1 93 ? -8.051 -0.286 -24.371 1.00 56.50 93 HIS A O 1
ATOM 766 N N . SER A 1 94 ? -6.136 -0.810 -25.384 1.00 56.50 94 SER A N 1
ATOM 767 C CA . SER A 1 94 ? -6.001 -2.137 -24.761 1.00 56.50 94 SER A CA 1
ATOM 768 C C . SER A 1 94 ? -5.034 -2.074 -23.578 1.00 56.50 94 SER A C 1
ATOM 770 O O . SER A 1 94 ? -3.835 -2.319 -23.738 1.00 56.50 94 SER A O 1
ATOM 772 N N . PHE A 1 95 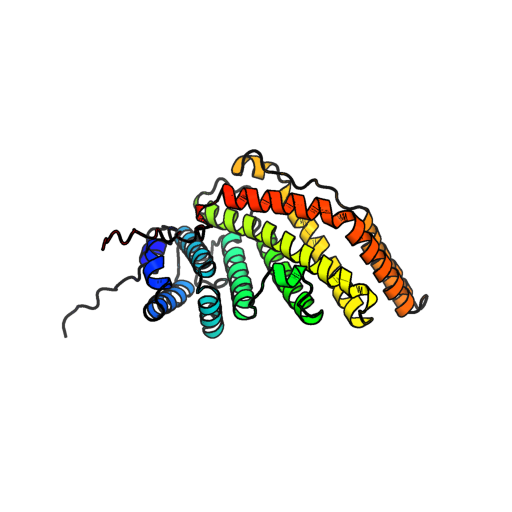? -5.524 -1.681 -22.403 1.00 65.69 95 PHE A N 1
ATOM 773 C CA . PHE A 1 95 ? -4.670 -1.516 -21.231 1.00 65.69 95 PHE A CA 1
ATOM 774 C C . PHE A 1 95 ? -4.901 -2.563 -20.142 1.00 65.69 95 PHE A C 1
ATOM 776 O O . PHE A 1 95 ? -6.026 -2.986 -19.891 1.00 65.69 95 PHE A O 1
ATOM 783 N N . ASN A 1 96 ? -3.812 -2.946 -19.472 1.00 76.12 96 ASN A N 1
ATOM 784 C CA . ASN A 1 96 ? -3.828 -3.877 -18.357 1.00 76.12 96 ASN A CA 1
ATOM 785 C C . ASN A 1 96 ? -4.264 -3.160 -17.066 1.00 76.12 96 ASN A C 1
ATOM 787 O O . ASN A 1 96 ? -3.521 -2.336 -16.526 1.00 76.12 96 ASN A O 1
ATOM 791 N N . THR A 1 97 ? -5.461 -3.479 -16.561 1.00 80.44 97 THR A N 1
ATOM 792 C CA . THR A 1 97 ? -6.028 -2.926 -15.315 1.00 80.44 97 THR A CA 1
ATOM 793 C C . THR A 1 97 ? -5.057 -3.009 -14.135 1.00 80.44 97 THR A C 1
ATOM 795 O O . THR A 1 97 ? -5.003 -2.093 -13.316 1.00 80.44 97 THR A O 1
ATOM 798 N N . GLU A 1 98 ? -4.231 -4.050 -14.075 1.00 84.06 98 GLU A N 1
ATOM 799 C CA . GLU A 1 98 ? -3.250 -4.259 -13.013 1.00 84.06 98 GLU A CA 1
ATOM 800 C C . GLU A 1 98 ? -2.208 -3.134 -12.949 1.00 84.06 98 GLU A C 1
ATOM 802 O O . GLU A 1 98 ? -1.987 -2.538 -11.896 1.00 84.06 98 GLU A O 1
ATOM 807 N N . LEU A 1 99 ? -1.618 -2.768 -14.091 1.00 87.69 99 LEU A N 1
ATOM 808 C CA . LEU A 1 99 ? -0.644 -1.678 -14.176 1.00 87.69 99 LEU A CA 1
ATOM 809 C C . LEU A 1 99 ? -1.296 -0.303 -13.950 1.00 87.69 99 LEU A C 1
ATOM 811 O O . LEU A 1 99 ? -0.619 0.651 -13.558 1.00 87.69 99 LEU A O 1
ATOM 815 N N . GLN A 1 100 ? -2.608 -0.179 -14.186 1.00 87.56 100 GLN A N 1
ATOM 816 C CA . GLN A 1 100 ? -3.358 1.036 -13.848 1.00 87.56 100 GLN A CA 1
ATOM 817 C C . GLN A 1 100 ? -3.462 1.182 -12.337 1.00 87.56 100 GLN A C 1
ATOM 819 O O . GLN A 1 100 ? -3.185 2.252 -11.795 1.00 87.56 100 GLN A O 1
ATOM 824 N N . MET A 1 101 ? -3.848 0.099 -11.664 1.00 89.44 101 MET A N 1
ATOM 825 C CA . MET A 1 101 ? -3.962 0.069 -10.213 1.00 89.44 101 MET A CA 1
ATOM 826 C C . MET A 1 101 ? -2.595 0.196 -9.545 1.00 89.44 101 MET A C 1
ATOM 828 O O . MET A 1 101 ? -2.501 0.891 -8.539 1.00 89.44 101 MET A O 1
ATOM 832 N N . PHE A 1 102 ? -1.524 -0.353 -10.132 1.00 91.12 102 PHE A N 1
ATOM 833 C CA . PHE A 1 102 ? -0.164 -0.124 -9.638 1.00 91.12 102 PHE A CA 1
ATOM 834 C C . PHE A 1 102 ? 0.234 1.355 -9.715 1.00 91.12 102 PHE A C 1
ATOM 836 O O . PHE A 1 102 ? 0.771 1.905 -8.759 1.00 91.12 102 PHE A O 1
ATOM 843 N N . GLY A 1 103 ? -0.096 2.026 -10.821 1.00 92.38 103 GLY A N 1
ATOM 844 C CA . GLY A 1 103 ? 0.090 3.469 -10.957 1.00 92.38 103 GLY A CA 1
ATOM 845 C C . GLY A 1 103 ? -0.675 4.276 -9.903 1.00 92.38 103 GLY A C 1
ATOM 846 O O . GLY A 1 103 ? -0.098 5.138 -9.245 1.00 92.38 103 GLY A O 1
ATOM 847 N N . LYS A 1 104 ? -1.956 3.948 -9.674 1.00 92.56 104 LYS A N 1
ATOM 848 C CA . LYS A 1 104 ? -2.761 4.569 -8.605 1.00 92.56 104 LYS A CA 1
ATOM 849 C C . LYS A 1 104 ? -2.162 4.326 -7.221 1.00 92.56 104 LYS A C 1
ATOM 851 O O . LYS A 1 104 ? -2.069 5.258 -6.433 1.00 92.56 104 LYS A O 1
ATOM 856 N N . PHE A 1 105 ? -1.723 3.100 -6.947 1.00 93.38 105 PHE A N 1
ATOM 857 C CA . PHE A 1 105 ? -1.043 2.754 -5.702 1.00 93.38 105 PHE A CA 1
ATOM 858 C C . PHE A 1 105 ? 0.215 3.609 -5.498 1.00 93.38 105 PHE A C 1
ATOM 860 O O . PHE A 1 105 ? 0.421 4.135 -4.407 1.00 93.38 105 PHE A O 1
ATOM 867 N N . LEU A 1 106 ? 1.031 3.804 -6.541 1.00 93.44 106 LEU A N 1
ATOM 868 C CA . LEU A 1 106 ? 2.222 4.649 -6.456 1.00 93.44 106 LEU A CA 1
ATOM 869 C C . LEU A 1 106 ? 1.875 6.111 -6.174 1.00 93.44 106 LEU A C 1
ATOM 871 O O . LEU A 1 106 ? 2.531 6.708 -5.327 1.00 93.44 106 LEU A O 1
ATOM 875 N N . ASN A 1 107 ? 0.824 6.662 -6.791 1.00 92.38 107 ASN A N 1
ATOM 876 C CA . ASN A 1 107 ? 0.336 8.004 -6.448 1.00 92.38 107 ASN A CA 1
ATOM 877 C C . ASN A 1 107 ? -0.024 8.100 -4.957 1.00 92.38 107 ASN A C 1
ATOM 879 O O . ASN A 1 107 ? 0.409 9.026 -4.273 1.00 92.38 107 ASN A O 1
ATOM 883 N N . THR A 1 108 ? -0.779 7.126 -4.433 1.00 90.38 108 THR A N 1
ATOM 884 C CA . THR A 1 108 ? -1.153 7.086 -3.010 1.00 90.38 108 THR A CA 1
ATOM 885 C C . THR A 1 108 ? 0.078 6.978 -2.111 1.00 90.38 108 THR A C 1
ATOM 887 O O . THR A 1 108 ? 0.167 7.692 -1.113 1.00 90.38 108 THR A O 1
ATOM 890 N N . LYS A 1 109 ? 1.053 6.136 -2.475 1.00 89.81 109 LYS A N 1
ATOM 891 C CA . LYS A 1 109 ? 2.306 5.966 -1.727 1.00 89.81 109 LYS A CA 1
ATOM 892 C C . LYS A 1 109 ? 3.149 7.243 -1.730 1.00 89.81 109 LYS A C 1
ATOM 894 O O . LYS A 1 109 ? 3.683 7.605 -0.689 1.00 89.81 109 LYS A O 1
ATOM 899 N N . ILE A 1 110 ? 3.236 7.940 -2.861 1.00 90.38 110 ILE A N 1
ATOM 900 C CA . ILE A 1 110 ? 3.961 9.210 -2.997 1.00 90.38 110 ILE A CA 1
ATOM 901 C C . ILE A 1 110 ? 3.327 10.289 -2.126 1.00 90.38 110 ILE A C 1
ATOM 903 O O . ILE A 1 110 ? 4.026 10.880 -1.309 1.00 90.38 110 ILE A O 1
ATOM 907 N N . ALA A 1 111 ? 2.009 10.482 -2.225 1.00 87.75 111 ALA A N 1
ATOM 908 C CA . ALA A 1 111 ? 1.297 11.439 -1.381 1.00 87.75 111 ALA A CA 1
ATOM 909 C C . ALA A 1 111 ? 1.502 11.122 0.110 1.00 87.75 111 ALA A C 1
ATOM 911 O O . ALA A 1 111 ? 1.758 12.006 0.922 1.00 87.75 111 ALA A O 1
ATOM 912 N N . TYR A 1 112 ? 1.464 9.836 0.466 1.00 84.06 112 TYR A N 1
ATOM 913 C CA . TYR A 1 112 ? 1.702 9.383 1.831 1.00 84.06 112 TYR A CA 1
ATOM 914 C C . TYR A 1 112 ? 3.128 9.667 2.330 1.00 84.06 112 TYR A C 1
ATOM 916 O O . TYR A 1 112 ? 3.286 10.107 3.470 1.00 84.06 112 TYR A O 1
ATOM 924 N N . MET A 1 113 ? 4.147 9.421 1.498 1.00 85.75 113 MET A N 1
ATOM 925 C CA . MET A 1 113 ? 5.561 9.661 1.815 1.00 85.75 113 MET A CA 1
ATOM 926 C C . MET A 1 113 ? 5.903 11.153 1.887 1.00 85.75 113 MET A C 1
ATOM 928 O O . MET A 1 113 ? 6.684 11.552 2.746 1.00 85.75 113 MET A O 1
ATOM 932 N N . ALA A 1 114 ? 5.306 11.974 1.019 1.00 83.62 114 ALA A N 1
ATOM 933 C CA . ALA A 1 114 ? 5.483 13.424 1.025 1.00 83.62 114 ALA A CA 1
ATOM 934 C C . ALA A 1 114 ? 4.910 14.063 2.301 1.00 83.62 114 ALA A C 1
ATOM 936 O O . ALA A 1 114 ? 5.539 14.934 2.898 1.00 83.62 114 ALA A O 1
ATOM 937 N N . ASP A 1 115 ? 3.741 13.592 2.745 1.00 73.69 115 ASP A N 1
ATOM 938 C CA . ASP A 1 115 ? 3.037 14.139 3.906 1.00 73.69 115 ASP A CA 1
ATOM 939 C C . ASP A 1 115 ? 3.626 13.697 5.255 1.00 73.69 115 ASP A C 1
ATOM 941 O O . ASP A 1 115 ? 3.317 14.303 6.285 1.00 73.69 115 ASP A O 1
ATOM 945 N N . ASN A 1 116 ? 4.397 12.602 5.305 1.00 64.81 116 ASN A N 1
ATOM 946 C CA . ASN A 1 116 ? 4.692 11.946 6.575 1.00 64.81 116 ASN A CA 1
ATOM 947 C C . ASN A 1 116 ? 6.094 11.330 6.675 1.00 64.81 116 ASN A C 1
ATOM 949 O O . ASN A 1 116 ? 6.440 10.385 5.970 1.00 64.81 116 ASN A O 1
ATOM 953 N N . GLN A 1 117 ? 6.832 11.727 7.715 1.00 63.78 117 GLN A N 1
ATOM 954 C CA . GLN A 1 117 ? 7.934 10.937 8.280 1.00 63.78 117 GLN A CA 1
ATOM 955 C C . GLN A 1 117 ? 7.360 9.797 9.135 1.00 63.78 117 GLN A C 1
ATOM 957 O O . GLN A 1 117 ? 7.368 9.837 10.369 1.00 63.78 117 GLN A O 1
ATOM 962 N N . LEU A 1 118 ? 6.738 8.828 8.469 1.00 66.00 118 LEU A N 1
ATOM 963 C CA . LEU A 1 118 ? 6.068 7.720 9.131 1.00 66.00 118 LEU A CA 1
ATOM 964 C C . LEU A 1 118 ? 7.041 6.616 9.509 1.00 66.00 118 LEU A C 1
ATOM 966 O O . LEU A 1 118 ? 7.805 6.126 8.684 1.00 66.00 118 LEU A O 1
ATOM 970 N N . SER A 1 119 ? 6.965 6.219 10.771 1.00 70.31 119 SER A N 1
ATOM 971 C CA . SER A 1 119 ? 7.713 5.103 11.329 1.00 70.31 119 SER A CA 1
ATOM 972 C C . SER A 1 119 ? 6.721 4.158 11.998 1.00 70.31 119 SER A C 1
ATOM 974 O O . SER A 1 119 ? 5.775 4.595 12.661 1.00 70.31 119 SER A O 1
ATOM 976 N N . LEU A 1 120 ? 6.911 2.858 11.770 1.00 69.94 120 LEU A N 1
ATOM 977 C CA . LEU A 1 120 ? 6.099 1.828 12.412 1.00 69.94 120 LEU A CA 1
ATOM 978 C C . LEU A 1 120 ? 6.339 1.826 13.926 1.00 69.94 120 LEU A C 1
ATOM 980 O O . LEU A 1 120 ? 5.417 1.570 14.693 1.00 69.94 120 LEU A O 1
ATOM 984 N N . GLU A 1 121 ? 7.565 2.141 14.338 1.00 76.31 121 GLU A N 1
ATOM 985 C CA . GLU A 1 121 ? 7.968 2.313 15.731 1.00 76.31 121 GLU A CA 1
ATOM 986 C C . GLU A 1 121 ? 7.131 3.414 16.392 1.00 76.31 121 GLU A C 1
ATOM 988 O O . GLU A 1 121 ? 6.478 3.157 17.393 1.00 76.31 121 GLU A O 1
ATOM 993 N N . ASN A 1 122 ? 6.989 4.578 15.752 1.00 80.00 122 ASN A N 1
ATOM 994 C CA . ASN A 1 122 ? 6.154 5.665 16.276 1.00 80.00 122 ASN A CA 1
ATOM 995 C C . ASN A 1 122 ? 4.664 5.292 16.416 1.00 80.00 122 ASN A C 1
ATOM 997 O O . ASN A 1 122 ? 3.972 5.838 17.276 1.00 80.00 122 ASN A O 1
ATOM 1001 N N . VAL A 1 123 ? 4.145 4.386 15.575 1.00 78.38 123 VAL A N 1
ATOM 1002 C CA . VAL A 1 123 ? 2.780 3.847 15.736 1.00 78.38 123 VAL A CA 1
ATOM 1003 C C . VAL A 1 123 ? 2.713 2.930 16.958 1.00 78.38 123 VAL A C 1
ATOM 1005 O O . VAL A 1 123 ? 1.794 3.062 17.759 1.00 78.38 123 VAL A O 1
ATOM 1008 N N . ARG A 1 124 ? 3.686 2.023 17.113 1.00 74.00 124 ARG A N 1
ATOM 1009 C CA . ARG A 1 124 ? 3.755 1.070 18.234 1.00 74.00 124 ARG A CA 1
ATOM 1010 C C . ARG A 1 124 ? 3.923 1.758 19.581 1.00 74.00 124 ARG A C 1
ATOM 1012 O O . ARG A 1 124 ? 3.273 1.371 20.545 1.00 74.00 124 ARG A O 1
ATOM 1019 N N . ASP A 1 125 ? 4.741 2.800 19.611 1.00 78.12 125 ASP A N 1
ATOM 1020 C CA . ASP A 1 125 ? 5.042 3.580 20.807 1.00 78.12 125 ASP A CA 1
ATOM 1021 C C . ASP A 1 125 ? 3.934 4.610 21.118 1.00 78.12 125 ASP A C 1
ATOM 1023 O O . ASP A 1 125 ? 4.082 5.431 22.019 1.00 78.12 125 ASP A O 1
ATOM 1027 N N . ASN A 1 126 ? 2.809 4.570 20.384 1.00 76.50 126 ASN A N 1
ATOM 1028 C CA . ASN A 1 126 ? 1.649 5.458 20.529 1.00 76.50 126 ASN A CA 1
ATOM 1029 C C . ASN A 1 126 ? 2.007 6.958 20.470 1.00 76.50 126 ASN A C 1
ATOM 1031 O O . ASN A 1 126 ? 1.397 7.783 21.147 1.00 76.50 126 ASN A O 1
ATOM 1035 N N . VAL A 1 127 ? 2.989 7.328 19.641 1.00 84.56 127 VAL A N 1
ATOM 1036 C CA . VAL A 1 127 ? 3.490 8.713 19.527 1.00 84.56 127 VAL A CA 1
ATOM 1037 C C . VAL A 1 127 ? 2.506 9.618 18.779 1.00 84.56 127 VAL A C 1
ATOM 1039 O O . VAL A 1 127 ? 2.492 10.836 18.958 1.00 84.56 127 VAL A O 1
ATOM 1042 N N . TYR A 1 128 ? 1.689 9.051 17.892 1.00 86.62 128 TYR A N 1
ATOM 1043 C CA . TYR A 1 128 ? 0.772 9.818 17.052 1.00 86.62 128 TYR A CA 1
ATOM 1044 C C . TYR A 1 128 ? -0.578 10.074 17.728 1.00 86.62 128 TYR A C 1
ATOM 1046 O O . TYR A 1 128 ? -1.128 9.199 18.390 1.00 86.62 128 TYR A O 1
ATOM 1054 N N . SER A 1 129 ? -1.146 11.263 17.493 1.00 90.06 129 SER A N 1
ATOM 1055 C CA . SER A 1 129 ? -2.510 11.588 17.926 1.00 90.06 129 SER A CA 1
ATOM 1056 C C . SER A 1 129 ? -3.556 10.739 17.200 1.00 90.06 129 SER A C 1
ATOM 1058 O O . SER A 1 129 ? -3.299 10.211 16.111 1.00 90.06 129 SER A O 1
ATOM 1060 N N . PHE A 1 130 ? -4.765 10.679 17.760 1.00 89.88 130 PHE A N 1
ATOM 1061 C CA . PHE A 1 130 ? -5.908 9.995 17.156 1.00 89.88 130 PHE A CA 1
ATOM 1062 C C . PHE A 1 130 ? -6.156 10.436 15.702 1.00 89.88 130 PHE A C 1
ATOM 1064 O O . PHE A 1 130 ? -6.262 9.610 14.797 1.00 89.88 130 PHE A O 1
ATOM 1071 N N . GLU A 1 131 ? -6.195 11.745 15.449 1.00 91.12 131 GLU A N 1
ATOM 1072 C CA . GLU A 1 131 ? -6.494 12.326 14.135 1.00 91.12 131 GLU A CA 1
ATOM 1073 C C . GLU A 1 131 ? -5.427 11.937 13.112 1.00 91.12 131 GLU A C 1
ATOM 1075 O O . GLU A 1 131 ? -5.734 11.602 11.963 1.00 91.12 131 GLU A O 1
ATOM 1080 N N . LYS A 1 132 ? -4.163 11.930 13.548 1.00 88.81 132 LYS A N 1
ATOM 1081 C CA . LYS A 1 132 ? -3.045 11.500 12.717 1.00 88.81 132 LYS A CA 1
ATOM 1082 C C . LYS A 1 132 ? -3.143 10.006 12.417 1.00 88.81 132 LYS A C 1
ATOM 1084 O O . LYS A 1 132 ? -3.051 9.633 11.249 1.00 88.81 132 LYS A O 1
ATOM 1089 N N . LEU A 1 133 ? -3.405 9.165 13.418 1.00 89.44 133 LEU A N 1
ATOM 1090 C CA . LEU A 1 133 ? -3.594 7.721 13.240 1.00 89.44 133 LEU A CA 1
ATOM 1091 C C . LEU A 1 133 ? -4.743 7.406 12.273 1.00 89.44 133 LEU A C 1
ATOM 1093 O O . LEU A 1 133 ? -4.559 6.595 11.370 1.00 89.44 133 LEU A O 1
ATOM 1097 N N . ILE A 1 134 ? -5.886 8.092 12.371 1.00 90.88 134 ILE A N 1
ATOM 1098 C CA . ILE A 1 134 ? -7.011 7.920 11.436 1.00 90.88 134 ILE A CA 1
ATOM 1099 C C . ILE A 1 134 ? -6.650 8.361 10.011 1.00 90.88 134 ILE A C 1
ATOM 1101 O O . ILE A 1 134 ? -7.007 7.672 9.051 1.00 90.88 134 ILE A O 1
ATOM 1105 N N . LYS A 1 135 ? -5.926 9.478 9.833 1.00 88.94 135 LYS A N 1
ATOM 1106 C CA . LYS A 1 135 ? -5.457 9.912 8.501 1.00 88.94 135 LYS A CA 1
ATOM 1107 C C . LYS A 1 135 ? -4.561 8.841 7.870 1.00 88.94 135 LYS A C 1
ATOM 1109 O O . LYS A 1 135 ? -4.765 8.462 6.716 1.00 88.94 135 LYS A O 1
ATOM 1114 N N . ILE A 1 136 ? -3.603 8.332 8.644 1.00 87.50 136 ILE A N 1
ATOM 1115 C CA . ILE A 1 136 ? -2.672 7.279 8.221 1.00 87.50 136 ILE A CA 1
ATOM 1116 C C . ILE A 1 136 ? -3.440 6.006 7.870 1.00 87.50 136 ILE A C 1
ATOM 1118 O O . ILE A 1 136 ? -3.223 5.429 6.805 1.00 87.50 136 ILE A O 1
ATOM 1122 N N . PHE A 1 137 ? -4.370 5.602 8.735 1.00 90.38 137 PHE A N 1
ATOM 1123 C CA . PHE A 1 137 ? -5.197 4.421 8.549 1.00 90.38 137 PHE A CA 1
ATOM 1124 C C . PHE A 1 137 ? -5.931 4.452 7.210 1.00 90.38 137 PHE A C 1
ATOM 1126 O O . PHE A 1 137 ? -5.824 3.517 6.424 1.00 90.38 137 PHE A O 1
ATOM 1133 N N . ARG A 1 138 ? -6.625 5.555 6.907 1.00 90.31 138 ARG A N 1
ATOM 1134 C CA . ARG A 1 138 ? -7.371 5.703 5.648 1.00 90.31 138 ARG A CA 1
ATOM 1135 C C . ARG A 1 138 ? -6.459 5.608 4.425 1.00 90.31 138 ARG A C 1
ATOM 1137 O O . ARG A 1 138 ? -6.819 4.956 3.450 1.00 90.31 138 ARG A O 1
ATOM 1144 N N . SER A 1 139 ? -5.270 6.208 4.484 1.00 88.31 139 SER A N 1
ATOM 1145 C CA . SER A 1 139 ? -4.293 6.145 3.390 1.00 88.31 139 SER A CA 1
ATOM 1146 C C . SER A 1 139 ? -3.757 4.724 3.160 1.00 88.31 139 SER A C 1
ATOM 1148 O O . SER A 1 139 ? -3.680 4.258 2.018 1.00 88.31 139 SER A O 1
ATOM 1150 N N . GLN A 1 140 ? -3.454 3.996 4.238 1.00 89.19 140 GLN A N 1
ATOM 1151 C CA . GLN A 1 140 ? -3.026 2.596 4.159 1.00 89.19 140 GLN A CA 1
ATOM 1152 C C . GLN A 1 140 ? -4.150 1.682 3.667 1.00 89.19 140 GLN A C 1
ATOM 1154 O O . GLN A 1 140 ? -3.913 0.767 2.877 1.00 89.19 140 GLN A O 1
ATOM 1159 N N . LEU A 1 141 ? -5.386 1.958 4.081 1.00 91.06 141 LEU A N 1
ATOM 1160 C CA . LEU A 1 141 ? -6.546 1.187 3.669 1.00 91.06 141 LEU A CA 1
ATOM 1161 C C . LEU A 1 141 ? -6.857 1.380 2.182 1.00 91.06 141 LEU A C 1
ATOM 1163 O O . LEU A 1 141 ? -7.144 0.405 1.488 1.00 91.06 141 LEU A O 1
ATOM 1167 N N . GLU A 1 142 ? -6.756 2.609 1.671 1.00 91.19 142 GLU A N 1
ATOM 1168 C CA . GLU A 1 142 ? -6.886 2.872 0.234 1.00 91.19 142 GLU A CA 1
ATOM 1169 C C . GLU A 1 142 ? -5.776 2.177 -0.562 1.00 91.19 142 GLU A C 1
ATOM 1171 O O . GLU A 1 142 ? -6.061 1.529 -1.569 1.00 91.19 142 GLU A O 1
ATOM 1176 N N . SER A 1 143 ? -4.528 2.218 -0.079 1.00 89.88 143 SER A N 1
ATOM 1177 C CA . SER A 1 143 ? -3.408 1.500 -0.709 1.00 89.88 143 SER A CA 1
ATOM 1178 C C . SER A 1 143 ? -3.696 -0.001 -0.831 1.00 89.88 143 SER A C 1
ATOM 1180 O O . SER A 1 143 ? -3.576 -0.573 -1.917 1.00 89.88 143 SER A O 1
ATOM 1182 N N . LEU A 1 144 ? -4.163 -0.632 0.252 1.00 90.12 144 LEU A N 1
ATOM 1183 C CA . LEU A 1 144 ? -4.540 -2.046 0.255 1.00 90.12 144 LEU A CA 1
ATOM 1184 C C . LEU A 1 144 ? -5.716 -2.332 -0.697 1.00 90.12 144 LEU A C 1
ATOM 1186 O O . LEU A 1 144 ? -5.695 -3.316 -1.439 1.00 90.12 144 LEU A O 1
ATOM 1190 N N . ASN A 1 145 ? -6.723 -1.457 -0.728 1.00 90.69 145 ASN A N 1
ATOM 1191 C CA . ASN A 1 145 ? -7.863 -1.584 -1.634 1.00 90.69 145 ASN A CA 1
ATOM 1192 C C . ASN A 1 145 ? -7.462 -1.491 -3.111 1.00 90.69 145 ASN A C 1
ATOM 1194 O O . ASN A 1 145 ? -7.967 -2.268 -3.924 1.00 90.69 145 ASN A O 1
ATOM 1198 N N . LEU A 1 146 ? -6.549 -0.586 -3.471 1.00 90.25 146 LEU A N 1
ATOM 1199 C CA . LEU A 1 146 ? -6.015 -0.482 -4.832 1.00 90.25 146 LEU A CA 1
ATOM 1200 C C . LEU A 1 146 ? -5.296 -1.766 -5.250 1.00 90.25 146 LEU A C 1
ATOM 1202 O O . LEU A 1 146 ? -5.515 -2.252 -6.359 1.00 90.25 146 LEU A O 1
ATOM 1206 N N . ILE A 1 147 ? -4.517 -2.366 -4.348 1.00 87.56 147 ILE A N 1
ATOM 1207 C CA . ILE A 1 147 ? -3.839 -3.641 -4.608 1.00 87.56 147 ILE A CA 1
ATOM 1208 C C . ILE A 1 147 ? -4.849 -4.780 -4.810 1.00 87.56 147 ILE A C 1
ATOM 1210 O O . ILE A 1 147 ? -4.726 -5.563 -5.751 1.00 87.56 147 ILE A O 1
ATOM 1214 N N . ILE A 1 148 ? -5.887 -4.861 -3.974 1.00 85.38 148 ILE A N 1
ATOM 1215 C CA . ILE A 1 148 ? -6.949 -5.868 -4.126 1.00 85.38 148 ILE A CA 1
ATOM 1216 C C . ILE A 1 148 ? -7.686 -5.686 -5.462 1.00 85.38 148 ILE A C 1
ATOM 1218 O O . ILE A 1 148 ? -7.955 -6.669 -6.157 1.00 85.38 148 ILE A O 1
ATOM 1222 N N . ARG A 1 149 ? -7.988 -4.439 -5.850 1.00 85.94 149 ARG A N 1
ATOM 1223 C CA . ARG A 1 149 ? -8.628 -4.100 -7.136 1.00 85.94 149 ARG A CA 1
ATOM 1224 C C . ARG A 1 149 ? -7.736 -4.381 -8.342 1.00 85.94 149 ARG A C 1
ATOM 1226 O O . ARG A 1 149 ? -8.269 -4.646 -9.413 1.00 85.94 149 ARG A O 1
ATOM 1233 N N . ALA A 1 150 ? -6.412 -4.357 -8.177 1.00 83.25 150 ALA A N 1
ATOM 1234 C CA . ALA A 1 150 ? -5.471 -4.742 -9.228 1.00 83.25 150 ALA A CA 1
ATOM 1235 C C . ALA A 1 150 ? -5.649 -6.204 -9.662 1.00 83.25 150 ALA A C 1
ATOM 1237 O O . ALA A 1 150 ? -5.197 -6.570 -10.741 1.00 83.25 150 ALA A O 1
ATOM 1238 N N . GLY A 1 151 ? -6.313 -7.032 -8.844 1.00 76.44 151 GLY A N 1
ATOM 1239 C CA . GLY A 1 151 ? -6.667 -8.390 -9.235 1.00 76.44 151 GLY A CA 1
ATOM 1240 C C . GLY A 1 151 ? -5.456 -9.308 -9.367 1.00 76.44 151 GLY A C 1
ATOM 1241 O O . GLY A 1 151 ? -5.535 -10.292 -10.089 1.00 76.44 151 GLY A O 1
ATOM 1242 N N . ILE A 1 152 ? -4.355 -9.028 -8.656 1.00 71.81 152 ILE A N 1
ATOM 1243 C CA . ILE A 1 152 ? -3.078 -9.764 -8.763 1.00 71.81 152 ILE A CA 1
ATOM 1244 C C . ILE A 1 152 ? -3.188 -11.279 -8.490 1.00 71.81 152 ILE A C 1
ATOM 1246 O O . ILE A 1 152 ? -2.248 -12.018 -8.751 1.00 71.81 152 ILE A O 1
ATOM 1250 N N . TYR A 1 153 ? -4.320 -11.752 -7.963 1.00 62.53 153 TYR A N 1
ATOM 1251 C CA . TYR A 1 153 ? -4.638 -13.165 -7.735 1.00 62.53 153 TYR A CA 1
ATOM 1252 C C . TYR A 1 153 ? -5.285 -13.874 -8.933 1.00 62.53 153 TYR A C 1
ATOM 1254 O O . TYR A 1 153 ? -5.340 -15.102 -8.943 1.00 62.53 153 TYR A O 1
ATOM 1262 N N . GLN A 1 154 ? -5.805 -13.134 -9.914 1.00 60.47 154 GLN A N 1
ATOM 1263 C CA . GLN A 1 154 ? -6.496 -13.703 -11.068 1.00 60.47 154 GLN A CA 1
ATOM 1264 C C . GLN A 1 154 ? -5.465 -14.301 -12.031 1.00 60.47 154 GLN A C 1
ATOM 1266 O O . GLN A 1 154 ? -4.587 -13.577 -12.478 1.00 60.47 154 GLN A O 1
ATOM 1271 N N . ASP A 1 155 ? -5.557 -15.617 -12.262 1.00 51.41 155 ASP A N 1
ATOM 1272 C CA . ASP A 1 155 ? -5.059 -16.514 -13.333 1.00 51.41 155 ASP A CA 1
ATOM 1273 C C . ASP A 1 155 ? -3.782 -16.223 -14.153 1.00 51.41 155 ASP A C 1
ATOM 1275 O O . ASP A 1 155 ? -3.443 -17.011 -15.027 1.00 51.41 155 ASP A O 1
ATOM 1279 N N . PHE A 1 156 ? -3.002 -15.185 -13.865 1.00 55.78 156 PHE A N 1
ATOM 1280 C CA . PHE A 1 156 ? -2.028 -14.651 -14.814 1.00 55.78 156 PHE A CA 1
ATOM 1281 C C . PHE A 1 156 ? -0.586 -14.640 -14.318 1.00 55.78 156 PHE A C 1
ATOM 1283 O O . PHE A 1 156 ? 0.243 -14.042 -14.998 1.00 55.78 156 PHE A O 1
ATOM 1290 N N . TRP A 1 157 ? -0.236 -15.294 -13.204 1.00 60.88 157 TRP A N 1
ATOM 1291 C CA . TRP A 1 157 ? 1.154 -15.361 -12.696 1.00 60.88 157 TRP A CA 1
ATOM 1292 C C . TRP A 1 157 ? 2.169 -15.936 -13.703 1.00 60.88 157 TRP A C 1
ATOM 1294 O O . TRP A 1 157 ? 3.367 -15.718 -13.554 1.00 60.88 157 TRP A O 1
ATOM 1304 N N . GLU A 1 158 ? 1.688 -16.586 -14.762 1.00 59.16 158 GLU A N 1
ATOM 1305 C CA . GLU A 1 158 ? 2.468 -17.062 -15.909 1.00 59.16 158 GLU A CA 1
ATOM 1306 C C . GLU A 1 158 ? 2.913 -15.932 -16.863 1.00 59.16 158 GLU A C 1
ATOM 1308 O O . GLU A 1 158 ? 3.880 -16.087 -17.607 1.00 59.16 158 GLU A O 1
ATOM 1313 N N . ASN A 1 159 ? 2.258 -14.763 -16.830 1.00 67.88 159 ASN A N 1
ATOM 1314 C CA . ASN A 1 159 ? 2.674 -13.590 -17.599 1.00 67.88 159 ASN A CA 1
ATOM 1315 C C . ASN A 1 159 ? 3.915 -12.942 -16.960 1.00 67.88 159 ASN A C 1
ATOM 1317 O O . ASN A 1 159 ? 3.831 -12.241 -15.947 1.00 67.88 159 ASN A O 1
ATOM 1321 N N . THR A 1 160 ? 5.062 -13.137 -17.607 1.00 70.25 160 THR A N 1
ATOM 1322 C CA . THR A 1 160 ? 6.369 -12.630 -17.169 1.00 70.25 160 THR A CA 1
ATOM 1323 C C . THR A 1 160 ? 6.483 -11.104 -17.207 1.00 70.25 160 THR A C 1
ATOM 1325 O O . THR A 1 160 ? 7.256 -10.544 -16.431 1.00 70.25 160 THR A O 1
ATOM 1328 N N . VAL A 1 161 ? 5.693 -10.410 -18.038 1.00 74.88 161 VAL A N 1
ATOM 1329 C CA . VAL A 1 161 ? 5.767 -8.947 -18.214 1.00 74.88 161 VAL A CA 1
ATOM 1330 C C . VAL A 1 161 ? 5.379 -8.194 -16.940 1.00 74.88 161 VAL A C 1
ATOM 1332 O O . VAL A 1 161 ? 6.010 -7.192 -16.594 1.00 74.88 161 VAL A O 1
ATOM 1335 N N . ASN A 1 162 ? 4.377 -8.694 -16.215 1.00 78.81 162 ASN A N 1
ATOM 1336 C CA . ASN A 1 162 ? 3.851 -8.042 -15.011 1.00 78.81 162 ASN A CA 1
ATOM 1337 C C . ASN A 1 162 ? 4.194 -8.788 -13.718 1.00 78.81 162 ASN A C 1
ATOM 1339 O O . ASN A 1 162 ? 3.774 -8.391 -12.634 1.00 78.81 162 ASN A O 1
ATOM 1343 N N . LEU A 1 163 ? 5.023 -9.831 -13.798 1.00 80.00 163 LEU A N 1
ATOM 1344 C CA . LEU A 1 163 ? 5.421 -10.608 -12.628 1.00 80.00 163 LEU A CA 1
ATOM 1345 C C . LEU A 1 163 ? 6.077 -9.739 -11.539 1.00 80.00 163 LEU A C 1
ATOM 1347 O O . LEU A 1 163 ? 5.774 -9.908 -10.359 1.00 80.00 163 LEU A O 1
ATOM 1351 N N . LEU A 1 164 ? 6.944 -8.790 -11.918 1.00 80.88 164 LEU A N 1
ATOM 1352 C CA . LEU A 1 164 ? 7.603 -7.895 -10.958 1.00 80.88 164 LEU A CA 1
ATOM 1353 C C . LEU A 1 164 ? 6.609 -6.923 -10.280 1.00 80.88 164 LEU A C 1
ATOM 1355 O O . LEU A 1 164 ? 6.587 -6.902 -9.049 1.00 80.88 164 LEU A O 1
ATOM 1359 N N . PRO A 1 165 ? 5.755 -6.169 -11.012 1.00 86.06 165 PRO A N 1
ATOM 1360 C CA . PRO A 1 165 ? 4.653 -5.414 -10.412 1.00 86.06 165 PRO A CA 1
ATOM 1361 C C . PRO A 1 165 ? 3.804 -6.221 -9.427 1.00 86.06 165 PRO A C 1
ATOM 1363 O O . PRO A 1 165 ? 3.559 -5.755 -8.318 1.00 86.06 165 PRO A O 1
ATOM 1366 N N . ARG A 1 166 ? 3.398 -7.448 -9.780 1.00 82.44 166 ARG A N 1
ATOM 1367 C CA . ARG A 1 166 ? 2.577 -8.289 -8.891 1.00 82.44 166 ARG A CA 1
ATOM 1368 C C . ARG A 1 166 ? 3.278 -8.646 -7.601 1.00 82.44 166 ARG A C 1
ATOM 1370 O O . ARG A 1 166 ? 2.656 -8.574 -6.547 1.00 82.44 166 ARG A O 1
ATOM 1377 N N . LYS A 1 167 ? 4.556 -9.026 -7.670 1.00 79.81 167 LYS A N 1
ATOM 1378 C CA . LYS A 1 167 ? 5.354 -9.327 -6.476 1.00 79.81 167 LYS A CA 1
ATOM 1379 C C . LYS A 1 167 ? 5.452 -8.107 -5.555 1.00 79.81 167 LYS A C 1
ATOM 1381 O O . LYS A 1 167 ? 5.270 -8.254 -4.351 1.00 79.81 167 LYS A O 1
ATOM 1386 N N . ILE A 1 168 ? 5.667 -6.914 -6.120 1.00 84.38 168 ILE A N 1
ATOM 1387 C CA . ILE A 1 168 ? 5.693 -5.651 -5.363 1.00 84.38 168 ILE A CA 1
ATOM 1388 C C . ILE A 1 168 ? 4.336 -5.376 -4.713 1.00 84.38 168 ILE A C 1
ATOM 1390 O O . ILE A 1 168 ? 4.272 -5.161 -3.507 1.00 84.38 168 ILE A O 1
ATOM 1394 N N . LEU A 1 169 ? 3.248 -5.422 -5.485 1.00 86.06 169 LEU A N 1
ATOM 1395 C CA . LEU A 1 169 ? 1.896 -5.206 -4.967 1.00 86.06 169 LEU A CA 1
ATOM 1396 C C . LEU A 1 169 ? 1.554 -6.223 -3.871 1.00 86.06 169 LEU A C 1
ATOM 1398 O O . LEU A 1 169 ? 1.006 -5.857 -2.838 1.00 86.06 169 LEU A O 1
ATOM 1402 N N . PHE A 1 170 ? 1.921 -7.491 -4.051 1.00 80.69 170 PHE A N 1
ATOM 1403 C CA . PHE A 1 170 ? 1.702 -8.538 -3.057 1.00 80.69 170 PHE A CA 1
ATOM 1404 C C . PHE A 1 170 ? 2.472 -8.290 -1.752 1.00 80.69 170 PHE A C 1
ATOM 1406 O O . PHE A 1 170 ? 1.934 -8.486 -0.659 1.00 80.69 170 PHE A O 1
ATOM 1413 N N . PHE A 1 171 ? 3.719 -7.827 -1.858 1.00 80.06 171 PHE A N 1
ATOM 1414 C CA . PHE A 1 171 ? 4.502 -7.394 -0.706 1.00 80.06 171 PHE A CA 1
ATOM 1415 C C . PHE A 1 171 ? 3.855 -6.210 0.010 1.00 80.06 171 PHE A C 1
ATOM 1417 O O . PHE A 1 171 ? 3.617 -6.277 1.213 1.00 80.06 171 PHE A O 1
ATOM 1424 N N . GLU A 1 172 ? 3.487 -5.170 -0.732 1.00 85.56 172 GLU A N 1
ATOM 1425 C CA . GLU A 1 172 ? 2.856 -3.976 -0.171 1.00 85.56 172 GLU A CA 1
ATOM 1426 C C . GLU A 1 172 ? 1.492 -4.285 0.458 1.00 85.56 172 GLU A C 1
ATOM 1428 O O . GLU A 1 172 ? 1.164 -3.711 1.489 1.00 85.56 172 GLU A O 1
ATOM 1433 N N . ALA A 1 173 ? 0.731 -5.254 -0.065 1.00 84.31 173 ALA A N 1
ATOM 1434 C CA . ALA A 1 173 ? -0.517 -5.691 0.561 1.00 84.31 173 ALA A CA 1
ATOM 1435 C C . ALA A 1 173 ? -0.275 -6.265 1.960 1.00 84.31 173 ALA A C 1
ATOM 1437 O O . ALA A 1 173 ? -0.995 -5.929 2.900 1.00 84.31 173 ALA A O 1
ATOM 1438 N N . ASN A 1 174 ? 0.759 -7.100 2.104 1.00 79.12 174 ASN A N 1
ATOM 1439 C CA . ASN A 1 174 ? 1.161 -7.643 3.399 1.00 79.12 174 ASN A CA 1
ATOM 1440 C C . ASN A 1 174 ? 1.615 -6.526 4.342 1.00 79.12 174 ASN A C 1
ATOM 1442 O O . ASN A 1 174 ? 1.125 -6.440 5.467 1.00 79.12 174 ASN A O 1
ATOM 1446 N N . THR A 1 175 ? 2.509 -5.646 3.884 1.00 79.31 175 THR A N 1
ATOM 1447 C CA . THR A 1 175 ? 3.022 -4.535 4.695 1.00 79.31 175 THR A CA 1
ATOM 1448 C C . THR A 1 175 ? 1.902 -3.598 5.144 1.00 79.31 175 THR A C 1
ATOM 1450 O O . THR A 1 175 ? 1.813 -3.296 6.333 1.00 79.31 175 THR A O 1
ATOM 1453 N N . SER A 1 176 ? 0.996 -3.195 4.248 1.00 84.88 176 SER A N 1
ATOM 1454 C CA . SER A 1 176 ? -0.167 -2.374 4.603 1.00 84.88 176 SER A CA 1
ATOM 1455 C C . SER A 1 176 ? -1.093 -3.092 5.582 1.00 84.88 176 SER A C 1
ATOM 1457 O O . SER A 1 176 ? -1.575 -2.459 6.517 1.00 84.88 176 SER A O 1
ATOM 1459 N N . ALA A 1 177 ? -1.309 -4.405 5.445 1.00 81.56 177 ALA A N 1
ATOM 1460 C CA . ALA A 1 177 ? -2.115 -5.171 6.395 1.00 81.56 177 ALA A CA 1
ATOM 1461 C C . ALA A 1 177 ? -1.491 -5.215 7.805 1.00 81.56 177 ALA A C 1
ATOM 1463 O O . ALA A 1 177 ? -2.222 -5.067 8.787 1.00 81.56 177 ALA A O 1
ATOM 1464 N N . VAL A 1 178 ? -0.160 -5.364 7.926 1.00 77.25 178 VAL A N 1
ATOM 1465 C CA . VAL A 1 178 ? 0.553 -5.233 9.218 1.00 77.25 178 VAL A CA 1
ATOM 1466 C C . VAL A 1 178 ? 0.349 -3.838 9.791 1.00 77.25 178 VAL A C 1
ATOM 1468 O O . VAL A 1 178 ? -0.005 -3.689 10.958 1.00 77.25 178 VAL A O 1
ATOM 1471 N N . PHE A 1 179 ? 0.589 -2.816 8.970 1.00 81.56 179 PHE A N 1
ATOM 1472 C CA . PHE A 1 179 ? 0.578 -1.424 9.400 1.00 81.56 179 PHE A CA 1
ATOM 1473 C C . PHE A 1 179 ? -0.817 -1.001 9.879 1.00 81.56 179 PHE A C 1
ATOM 1475 O O . PHE A 1 179 ? -0.952 -0.435 10.960 1.00 81.56 179 PHE A O 1
ATOM 1482 N N . LEU A 1 180 ? -1.865 -1.362 9.131 1.00 85.81 180 LEU A N 1
ATOM 1483 C CA . LEU A 1 180 ? -3.266 -1.153 9.509 1.00 85.81 180 LEU A CA 1
ATOM 1484 C C . LEU A 1 180 ? -3.602 -1.822 10.839 1.00 85.81 180 LEU A C 1
ATOM 1486 O O . LEU A 1 180 ? -4.243 -1.207 11.685 1.00 85.81 180 LEU A O 1
ATOM 1490 N N . TYR A 1 181 ? -3.128 -3.049 11.054 1.00 80.50 181 TYR A N 1
ATOM 1491 C CA . TYR A 1 181 ? -3.358 -3.756 12.309 1.00 80.50 181 TYR A CA 1
ATOM 1492 C C . TYR A 1 181 ? -2.686 -3.066 13.506 1.00 80.50 181 TYR A C 1
ATOM 1494 O O . TYR A 1 181 ? -3.275 -2.956 14.577 1.00 80.50 181 TYR A O 1
ATOM 1502 N N . GLN A 1 182 ? -1.470 -2.555 13.322 1.00 79.06 182 GLN A N 1
ATOM 1503 C CA . GLN A 1 182 ? -0.742 -1.817 14.359 1.00 79.06 182 GLN A CA 1
ATOM 1504 C C . GLN A 1 182 ? -1.424 -0.486 14.688 1.00 79.06 182 GLN A C 1
ATOM 1506 O O . GLN A 1 182 ? -1.544 -0.128 15.855 1.00 79.06 182 GLN A O 1
ATOM 1511 N N . ILE A 1 183 ? -1.958 0.209 13.680 1.00 85.56 183 ILE A N 1
ATOM 1512 C CA . ILE A 1 183 ? -2.769 1.412 13.899 1.00 85.56 183 ILE A CA 1
ATOM 1513 C C . ILE A 1 183 ? -4.065 1.067 14.634 1.00 85.56 183 ILE A C 1
ATOM 1515 O O . ILE A 1 183 ? -4.449 1.783 15.553 1.00 85.56 183 ILE A O 1
ATOM 1519 N N . CYS A 1 184 ? -4.720 -0.036 14.268 1.00 81.62 184 CYS A N 1
ATOM 1520 C CA . CYS A 1 184 ? -5.882 -0.536 14.989 1.00 81.62 184 CYS A CA 1
ATOM 1521 C C . CYS A 1 184 ? -5.571 -0.766 16.470 1.00 81.62 184 CYS A C 1
ATOM 1523 O O . CYS A 1 184 ? -6.367 -0.346 17.298 1.00 81.62 184 CYS A O 1
ATOM 1525 N N . LEU A 1 185 ? -4.428 -1.369 16.810 1.00 77.31 185 LEU A N 1
ATOM 1526 C CA . LEU A 1 185 ? -4.009 -1.541 18.205 1.00 77.31 185 LEU A CA 1
ATOM 1527 C C . LEU A 1 185 ? -3.750 -0.206 18.906 1.00 77.31 185 LEU A C 1
ATOM 1529 O O . LEU A 1 185 ? -4.235 -0.006 20.014 1.00 77.31 185 LEU A O 1
ATOM 1533 N N . ALA A 1 186 ? -3.029 0.713 18.261 1.00 82.50 186 ALA A N 1
ATOM 1534 C CA . ALA A 1 186 ? -2.749 2.031 18.826 1.00 82.50 186 ALA A CA 1
ATOM 1535 C C . ALA A 1 186 ? -4.045 2.806 19.120 1.00 82.50 186 ALA A C 1
ATOM 1537 O O . ALA A 1 186 ? -4.233 3.329 20.216 1.00 82.50 186 ALA A O 1
ATOM 1538 N N . LEU A 1 187 ? -4.991 2.797 18.175 1.00 82.81 187 LEU A N 1
ATOM 1539 C CA . LEU A 1 187 ? -6.327 3.362 18.365 1.00 82.81 187 LEU A CA 1
ATOM 1540 C C . LEU A 1 187 ? -7.105 2.610 19.458 1.00 82.81 187 LEU A C 1
ATOM 1542 O O . LEU A 1 187 ? -7.742 3.244 20.290 1.00 82.81 187 LEU A O 1
ATOM 1546 N N . GLY A 1 188 ? -6.996 1.282 19.522 1.00 77.31 188 GLY A N 1
ATOM 1547 C CA . GLY A 1 188 ? -7.602 0.456 20.571 1.00 77.31 188 GLY A CA 1
ATOM 1548 C C . GLY A 1 188 ? -7.088 0.782 21.982 1.00 77.31 188 GLY A C 1
ATOM 1549 O O . GLY A 1 188 ? -7.842 0.743 22.952 1.00 77.31 188 GLY A O 1
ATOM 1550 N N . ASN A 1 189 ? -5.829 1.193 22.117 1.00 77.50 189 ASN A N 1
ATOM 1551 C CA . ASN A 1 189 ? -5.280 1.643 23.400 1.00 77.50 189 ASN A CA 1
ATOM 1552 C C . ASN A 1 189 ? -5.797 3.030 23.813 1.00 77.50 189 ASN A C 1
ATOM 1554 O O . ASN A 1 189 ? -5.772 3.378 24.990 1.00 77.50 189 ASN A O 1
ATOM 1558 N N . MET A 1 190 ? -6.285 3.824 22.857 1.00 81.12 190 MET A N 1
ATOM 1559 C CA . MET A 1 190 ? -6.865 5.145 23.108 1.00 81.12 190 MET A CA 1
ATOM 1560 C C . MET A 1 190 ? -8.362 5.088 23.437 1.00 81.12 190 MET A C 1
ATOM 1562 O O . MET A 1 190 ? -8.936 6.107 23.809 1.00 81.12 190 MET A O 1
ATOM 1566 N N . THR A 1 191 ? -9.023 3.932 23.300 1.00 72.25 191 THR A N 1
ATOM 1567 C CA . THR A 1 191 ? -10.497 3.857 23.286 1.00 72.25 191 THR A CA 1
ATOM 1568 C C . THR A 1 191 ? -11.161 4.410 24.553 1.00 72.25 191 THR A C 1
ATOM 1570 O O . THR A 1 191 ? -12.208 5.048 24.461 1.00 72.25 191 THR A O 1
ATOM 1573 N N . GLN A 1 192 ? -10.527 4.239 25.719 1.00 72.06 192 GLN A N 1
ATOM 1574 C CA . GLN A 1 192 ? -11.023 4.726 27.016 1.00 72.06 192 GLN A CA 1
ATOM 1575 C C . GLN A 1 192 ? -11.039 6.262 27.124 1.00 72.06 192 GLN A C 1
ATOM 1577 O O . GLN A 1 192 ? -11.851 6.823 27.852 1.00 72.06 192 GLN A O 1
ATOM 1582 N N . THR A 1 193 ? -10.174 6.958 26.382 1.00 79.06 193 THR A N 1
ATOM 1583 C CA . THR A 1 193 ? -10.066 8.427 26.403 1.00 79.06 193 THR A CA 1
ATOM 1584 C C . THR A 1 193 ? -10.694 9.092 25.177 1.00 79.06 193 THR A C 1
ATOM 1586 O O . THR 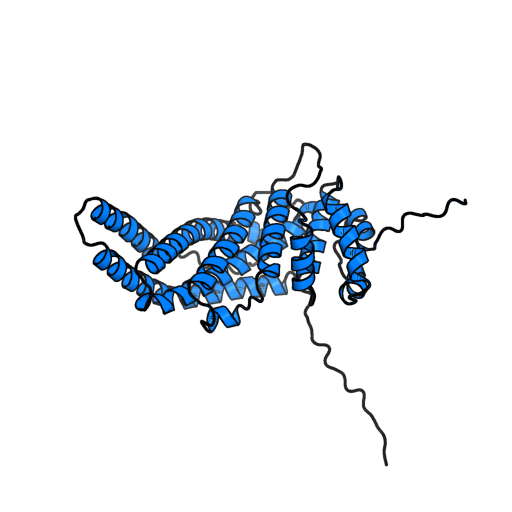A 1 193 ? -10.660 10.316 25.054 1.00 79.06 193 THR A O 1
ATOM 1589 N N . MET A 1 194 ? -11.293 8.311 24.269 1.00 79.81 194 MET A N 1
ATOM 1590 C CA . MET A 1 194 ? -11.955 8.838 23.077 1.00 79.81 194 MET A CA 1
ATOM 1591 C C . MET A 1 194 ? -13.260 9.553 23.415 1.00 79.81 194 MET A C 1
ATOM 1593 O O . MET A 1 194 ? -14.128 9.029 24.117 1.00 79.81 194 MET A O 1
ATOM 1597 N N . THR A 1 195 ? -13.454 10.705 22.776 1.00 81.38 195 THR A N 1
ATOM 1598 C CA . THR A 1 195 ? -14.780 11.317 22.655 1.00 81.38 195 THR A CA 1
ATOM 1599 C C . THR A 1 195 ? -15.713 10.424 21.832 1.00 81.38 195 THR A C 1
ATOM 1601 O O . THR A 1 195 ? -15.271 9.630 20.995 1.00 81.38 195 THR A O 1
ATOM 1604 N N . THR A 1 196 ? -17.024 10.609 21.986 1.00 71.06 196 THR A N 1
ATOM 1605 C CA . THR A 1 196 ? -18.047 9.914 21.187 1.00 71.06 196 THR A CA 1
ATOM 1606 C C . THR A 1 196 ? -17.796 10.026 19.679 1.00 71.06 196 THR A C 1
ATOM 1608 O O . THR A 1 196 ? -17.881 9.039 18.948 1.00 71.06 196 THR A O 1
ATOM 1611 N N . GLN A 1 197 ? -17.406 11.209 19.199 1.00 79.25 197 GLN A N 1
ATOM 1612 C CA . GLN A 1 197 ? -17.123 11.430 17.781 1.00 79.25 197 GLN A CA 1
ATOM 1613 C C . GLN A 1 197 ? -15.883 10.659 17.300 1.00 79.25 197 GLN A C 1
ATOM 1615 O O . GLN A 1 197 ? -15.875 10.145 16.180 1.00 79.25 197 GLN A O 1
ATOM 1620 N N . GLN A 1 198 ? -14.837 10.571 18.122 1.00 82.69 198 GLN A N 1
ATOM 1621 C CA . GLN A 1 198 ? -13.633 9.799 17.800 1.00 82.69 198 GLN A CA 1
ATOM 1622 C C . GLN A 1 198 ? -13.938 8.296 17.787 1.00 82.69 198 GLN A C 1
ATOM 1624 O O . GLN A 1 198 ? -13.582 7.612 16.827 1.00 82.69 198 GLN A O 1
ATOM 1629 N N . ALA A 1 199 ? -14.698 7.801 18.766 1.00 74.56 199 ALA A N 1
ATOM 1630 C CA . ALA A 1 199 ? -15.128 6.405 18.807 1.00 74.56 199 ALA A CA 1
ATOM 1631 C C . ALA A 1 199 ? -15.910 6.008 17.540 1.00 74.56 199 ALA A C 1
ATOM 1633 O O . ALA A 1 199 ? -15.603 4.994 16.917 1.00 74.56 199 ALA A O 1
ATOM 1634 N N . LEU A 1 200 ? -16.846 6.846 17.077 1.00 73.81 200 LEU A N 1
ATOM 1635 C CA . LEU A 1 200 ? -17.577 6.606 15.824 1.00 73.81 200 LEU A CA 1
ATOM 1636 C C . LEU A 1 200 ? -16.668 6.557 14.592 1.00 73.81 200 LEU A C 1
ATOM 1638 O O . LEU A 1 200 ? -16.843 5.705 13.719 1.00 73.81 200 LEU A O 1
ATOM 1642 N N . GLN A 1 201 ? -15.698 7.470 14.501 1.00 82.19 201 GLN A N 1
ATOM 1643 C CA . GLN A 1 201 ? -14.742 7.468 13.394 1.00 82.19 201 GLN A CA 1
ATOM 1644 C C . GLN A 1 201 ? -13.897 6.198 13.382 1.00 82.19 201 GLN A C 1
ATOM 1646 O O . GLN A 1 201 ? -13.642 5.649 12.309 1.00 82.19 201 GLN A O 1
ATOM 1651 N N . TYR A 1 202 ? -13.484 5.733 14.559 1.00 81.56 202 TYR A N 1
ATOM 1652 C CA . TYR A 1 202 ? -12.709 4.513 14.699 1.00 81.56 202 TYR A CA 1
ATOM 1653 C C . TYR A 1 202 ? -13.528 3.269 14.349 1.00 81.56 202 TYR A C 1
ATOM 1655 O O . TYR A 1 202 ? -13.062 2.438 13.574 1.00 81.56 202 TYR A O 1
ATOM 1663 N N . ILE A 1 203 ? -14.775 3.176 14.816 1.00 74.44 203 ILE A N 1
ATOM 1664 C CA . ILE A 1 203 ? -15.667 2.057 14.482 1.00 74.44 203 ILE A CA 1
ATOM 1665 C C . ILE A 1 203 ? -15.884 1.956 12.968 1.00 74.44 203 ILE A C 1
ATOM 1667 O O . ILE A 1 203 ? -15.746 0.876 12.398 1.00 74.44 203 ILE A O 1
ATOM 1671 N N . LYS A 1 204 ? -16.154 3.080 12.293 1.00 77.56 204 LYS A N 1
ATOM 1672 C CA . LYS A 1 204 ? -16.288 3.091 10.830 1.00 77.56 204 LYS A CA 1
ATOM 1673 C C . LYS A 1 204 ? -15.001 2.639 10.135 1.00 77.56 204 LYS A C 1
ATOM 1675 O O . LYS A 1 204 ? -15.047 1.850 9.199 1.00 77.56 204 LYS A O 1
ATOM 1680 N N . ALA A 1 205 ? -13.854 3.129 10.602 1.00 82.44 205 ALA A N 1
ATOM 1681 C CA . ALA A 1 205 ? -12.556 2.747 10.060 1.00 82.44 205 ALA A CA 1
ATOM 1682 C C . ALA A 1 205 ? -12.309 1.232 10.199 1.00 82.44 205 ALA A C 1
ATOM 1684 O O . ALA A 1 205 ? -11.825 0.589 9.267 1.00 82.44 205 ALA A O 1
ATOM 1685 N N . LEU A 1 206 ? -12.687 0.650 11.336 1.00 77.00 206 LEU A N 1
ATOM 1686 C CA . LEU A 1 206 ? -12.579 -0.784 11.564 1.00 77.00 206 LEU A CA 1
ATOM 1687 C C . LEU A 1 206 ? -13.486 -1.611 10.636 1.00 77.00 206 LEU A C 1
ATOM 1689 O O . LEU A 1 206 ? -13.031 -2.626 10.106 1.00 77.00 206 LEU A O 1
ATOM 1693 N N . ASP A 1 207 ? -14.725 -1.169 10.400 1.00 75.19 207 ASP A N 1
ATOM 1694 C CA . ASP A 1 207 ? -15.651 -1.819 9.459 1.00 75.19 207 ASP A CA 1
ATOM 1695 C C . ASP A 1 207 ? -15.065 -1.852 8.035 1.00 75.19 207 ASP A C 1
ATOM 1697 O O . ASP A 1 207 ? -14.939 -2.916 7.416 1.00 75.19 207 ASP A O 1
ATOM 1701 N N . ASP A 1 208 ? -14.574 -0.704 7.555 1.00 80.50 208 ASP A N 1
ATOM 1702 C CA . ASP A 1 208 ? -13.932 -0.594 6.241 1.00 80.50 208 ASP A CA 1
ATOM 1703 C C . ASP A 1 208 ? -12.693 -1.514 6.130 1.00 80.50 208 ASP A C 1
ATOM 1705 O O . ASP A 1 208 ? -12.431 -2.130 5.081 1.00 80.50 208 ASP A O 1
ATOM 1709 N N . PHE A 1 209 ? -11.919 -1.646 7.213 1.00 82.62 209 PHE A N 1
ATOM 1710 C CA . PHE A 1 209 ? -10.750 -2.522 7.248 1.00 82.62 209 PHE A CA 1
ATOM 1711 C C . PHE A 1 209 ? -11.104 -3.998 7.219 1.00 82.62 209 PHE A C 1
ATOM 1713 O O . PHE A 1 209 ? -10.464 -4.732 6.474 1.00 82.62 209 PHE A O 1
ATOM 1720 N N . GLU A 1 210 ? -12.117 -4.461 7.941 1.00 74.75 210 GLU A N 1
ATOM 1721 C CA . GLU A 1 210 ? -12.462 -5.887 7.951 1.00 74.75 210 GLU A CA 1
ATOM 1722 C C . GLU A 1 210 ? -13.043 -6.369 6.618 1.00 74.75 210 GLU A C 1
ATOM 1724 O O . GLU A 1 210 ? -12.703 -7.463 6.144 1.00 74.75 210 GLU A O 1
ATOM 1729 N N . LEU A 1 211 ? -13.829 -5.524 5.942 1.00 77.50 211 LEU A N 1
ATOM 1730 C CA . LEU A 1 211 ? -14.265 -5.777 4.565 1.00 77.50 211 LEU A CA 1
ATOM 1731 C C . LEU A 1 211 ? -13.066 -5.951 3.622 1.00 77.50 211 LEU A C 1
ATOM 1733 O O . LEU A 1 211 ? -13.063 -6.817 2.740 1.00 77.50 211 LEU A O 1
ATOM 1737 N N . THR A 1 212 ? -12.030 -5.139 3.819 1.00 82.31 212 THR A N 1
ATOM 1738 C CA . THR A 1 212 ? -10.800 -5.170 3.021 1.00 82.31 212 THR A CA 1
ATOM 1739 C C . THR A 1 212 ? -9.918 -6.368 3.391 1.00 82.31 212 THR A C 1
ATOM 1741 O O . THR A 1 212 ? -9.450 -7.095 2.513 1.00 82.31 212 THR A O 1
ATOM 1744 N N . LYS A 1 213 ? -9.759 -6.650 4.686 1.00 77.81 213 LYS A N 1
ATOM 1745 C CA . LYS A 1 213 ? -9.012 -7.779 5.250 1.00 77.81 213 LYS A CA 1
ATOM 1746 C C . LYS A 1 213 ? -9.579 -9.110 4.787 1.00 77.81 213 LYS A C 1
ATOM 1748 O O . LYS A 1 213 ? -8.807 -9.986 4.428 1.00 77.81 213 LYS A O 1
ATOM 1753 N N . THR A 1 214 ? -10.899 -9.263 4.712 1.00 75.12 214 THR A N 1
ATOM 1754 C CA . THR A 1 214 ? -11.523 -10.492 4.191 1.00 75.12 214 THR A CA 1
ATOM 1755 C C . THR A 1 214 ? -11.111 -10.758 2.740 1.00 75.12 214 THR A C 1
ATOM 1757 O O . THR A 1 214 ? -10.751 -11.882 2.384 1.00 75.12 214 THR A O 1
ATOM 1760 N N . LYS A 1 215 ? -11.094 -9.717 1.897 1.00 80.31 215 LYS A N 1
ATOM 1761 C CA . LYS A 1 215 ? -10.638 -9.816 0.499 1.00 80.31 215 LYS A CA 1
ATOM 1762 C C . LYS A 1 215 ? -9.139 -10.115 0.414 1.00 80.31 215 LYS A C 1
ATOM 1764 O O . LYS A 1 215 ? -8.732 -10.952 -0.387 1.00 80.31 215 LYS A O 1
ATOM 1769 N N . TYR A 1 216 ? -8.334 -9.475 1.260 1.00 79.69 216 TYR A N 1
ATOM 1770 C CA . TYR A 1 216 ? -6.901 -9.738 1.380 1.00 79.69 216 TYR A CA 1
ATOM 1771 C C . TYR A 1 216 ? -6.607 -11.177 1.842 1.00 79.69 216 TYR A C 1
ATOM 1773 O O . TYR A 1 216 ? -5.815 -11.871 1.218 1.00 79.69 216 TYR A O 1
ATOM 1781 N N . LEU A 1 217 ? -7.286 -11.677 2.875 1.00 75.19 217 LEU A N 1
ATOM 1782 C CA . LEU A 1 217 ? -7.124 -13.046 3.369 1.00 75.19 217 LEU A CA 1
ATOM 1783 C C . LEU A 1 217 ? -7.514 -14.084 2.319 1.00 75.19 217 LEU A C 1
ATOM 1785 O O . LEU A 1 217 ? -6.873 -15.130 2.227 1.00 75.19 217 LEU A O 1
ATOM 1789 N N . LYS A 1 218 ? -8.543 -13.796 1.514 1.00 75.19 218 LYS A N 1
ATOM 1790 C CA . LYS A 1 218 ? -8.879 -14.623 0.355 1.00 75.19 218 LYS A CA 1
ATOM 1791 C C . LYS A 1 218 ? -7.714 -14.658 -0.634 1.00 75.19 218 LYS A C 1
ATOM 1793 O O . LYS A 1 218 ? -7.273 -15.748 -0.973 1.00 75.19 218 LYS A O 1
ATOM 1798 N N . LEU A 1 219 ? -7.173 -13.489 -0.999 1.00 74.56 219 LEU A N 1
ATOM 1799 C CA . LEU A 1 219 ? -5.967 -13.362 -1.826 1.00 74.56 219 LEU A CA 1
ATOM 1800 C C . LEU A 1 219 ? -4.818 -14.221 -1.266 1.00 74.56 219 LEU A C 1
ATOM 1802 O O . LEU A 1 219 ? -4.278 -15.031 -2.004 1.00 74.56 219 LEU A O 1
ATOM 1806 N N . MET A 1 220 ? -4.494 -14.117 0.027 1.00 69.69 220 MET A N 1
ATOM 1807 C CA . MET A 1 220 ? -3.368 -14.819 0.671 1.00 69.69 220 MET A CA 1
ATOM 1808 C C . MET A 1 220 ? -3.496 -16.346 0.719 1.00 69.69 220 MET A C 1
ATOM 1810 O O . MET A 1 220 ? -2.489 -17.046 0.818 1.00 69.69 220 MET A O 1
ATOM 1814 N N . ASN A 1 221 ? -4.723 -16.865 0.678 1.00 68.94 221 ASN A N 1
ATOM 1815 C CA . ASN A 1 221 ? -5.003 -18.298 0.762 1.00 68.94 221 ASN A CA 1
ATOM 1816 C C . ASN A 1 221 ? -5.240 -18.953 -0.605 1.00 68.94 221 ASN A C 1
ATOM 1818 O O . ASN A 1 221 ? -5.516 -20.156 -0.668 1.00 68.94 221 ASN A O 1
ATOM 1822 N N . GLU 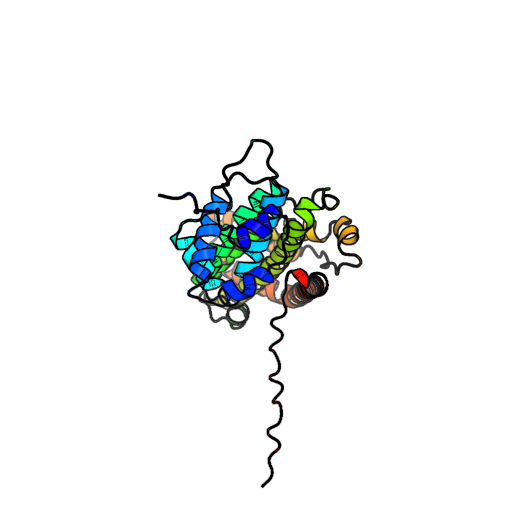A 1 222 ? -5.108 -18.203 -1.701 1.00 71.06 222 GLU A N 1
ATOM 1823 C CA . GLU A 1 222 ? -5.217 -18.762 -3.043 1.00 71.06 222 GLU A CA 1
ATOM 1824 C C . GLU A 1 222 ? -4.123 -19.809 -3.285 1.00 71.06 222 GLU A C 1
ATOM 1826 O O . GLU A 1 222 ? -2.924 -19.536 -3.189 1.00 71.06 222 GLU A O 1
ATOM 1831 N N . LYS A 1 223 ? -4.528 -21.033 -3.657 1.00 64.88 223 LYS A N 1
ATOM 1832 C CA . LYS A 1 223 ? -3.612 -22.176 -3.861 1.00 64.88 223 LYS A CA 1
ATOM 1833 C C . LYS A 1 223 ? -2.493 -21.870 -4.865 1.00 64.88 223 LYS A C 1
ATOM 1835 O O . LYS A 1 223 ? -1.419 -22.459 -4.777 1.00 64.88 223 LYS A O 1
ATOM 1840 N N . LYS A 1 224 ? -2.734 -20.944 -5.798 1.00 64.44 224 LYS A N 1
ATOM 1841 C CA . LYS A 1 224 ? -1.787 -20.531 -6.844 1.00 64.44 224 LYS A CA 1
ATOM 1842 C C . LYS A 1 224 ? -0.601 -19.721 -6.312 1.00 64.44 224 LYS A C 1
ATOM 1844 O O . LYS A 1 224 ? 0.460 -19.747 -6.933 1.00 64.44 224 LYS A O 1
ATOM 1849 N N . ILE A 1 225 ? -0.724 -19.095 -5.137 1.00 62.28 225 ILE A N 1
ATOM 1850 C CA . ILE A 1 225 ? 0.417 -18.469 -4.454 1.00 62.28 225 ILE A CA 1
ATOM 1851 C C . ILE A 1 225 ? 1.481 -19.531 -4.160 1.00 62.28 225 ILE A C 1
ATOM 1853 O O . ILE A 1 225 ? 2.650 -19.311 -4.448 1.00 62.28 225 ILE A O 1
ATOM 1857 N N . ASN A 1 226 ? 1.107 -20.741 -3.738 1.00 58.22 226 ASN A N 1
ATOM 1858 C CA . ASN A 1 226 ? 2.095 -21.806 -3.525 1.00 58.22 226 ASN A CA 1
ATOM 1859 C C . ASN A 1 226 ? 2.836 -22.207 -4.817 1.00 58.22 226 ASN A C 1
ATOM 1861 O O . ASN A 1 226 ? 4.005 -22.572 -4.761 1.00 58.22 226 ASN A O 1
ATOM 1865 N N . GLY A 1 227 ? 2.184 -22.113 -5.981 1.00 59.19 227 GLY A N 1
ATOM 1866 C CA . GLY A 1 227 ? 2.830 -22.372 -7.273 1.00 59.19 227 GLY A CA 1
ATOM 1867 C C . GLY A 1 227 ? 3.869 -21.313 -7.659 1.00 59.19 227 GLY A C 1
ATOM 1868 O O . GLY A 1 227 ? 4.855 -21.635 -8.309 1.00 59.19 227 GLY A O 1
ATOM 1869 N N . THR A 1 228 ? 3.679 -20.064 -7.221 1.00 60.44 228 THR A N 1
ATOM 1870 C CA . THR A 1 228 ? 4.582 -18.937 -7.528 1.00 60.44 228 THR A CA 1
ATOM 1871 C C . THR A 1 228 ? 5.653 -18.727 -6.449 1.00 60.44 228 THR A C 1
ATOM 1873 O O . THR A 1 228 ? 6.761 -18.287 -6.746 1.00 60.44 228 THR A O 1
ATOM 1876 N N . PHE A 1 229 ? 5.327 -19.037 -5.193 1.00 58.53 229 PHE A N 1
ATOM 1877 C CA . PHE A 1 229 ? 6.121 -18.707 -4.008 1.00 58.53 229 PHE A CA 1
ATOM 1878 C C . PHE A 1 229 ? 6.593 -19.950 -3.220 1.00 58.53 229 PHE A C 1
ATOM 1880 O O . PHE A 1 229 ? 7.235 -19.801 -2.187 1.00 58.53 229 PHE A O 1
ATOM 1887 N N . GLY A 1 230 ? 6.307 -21.179 -3.665 1.00 62.50 230 GLY A N 1
ATOM 1888 C CA . GLY A 1 230 ? 6.717 -22.414 -2.978 1.00 62.50 230 GLY A CA 1
ATOM 1889 C C . GLY A 1 230 ? 5.926 -22.694 -1.690 1.00 62.50 230 GLY A C 1
ATOM 1890 O O . GLY A 1 230 ? 4.720 -22.453 -1.621 1.00 62.50 230 GLY A O 1
ATOM 1891 N N . THR A 1 231 ? 6.582 -23.224 -0.648 1.00 63.28 231 THR A N 1
ATOM 1892 C CA . THR A 1 231 ? 5.996 -23.381 0.702 1.00 63.28 231 THR A CA 1
ATOM 1893 C C . THR A 1 231 ? 5.825 -22.022 1.374 1.00 63.28 231 THR A C 1
ATOM 1895 O O . THR A 1 231 ? 6.605 -21.615 2.233 1.00 63.28 231 THR A O 1
ATOM 1898 N N . PHE A 1 232 ? 4.792 -21.310 0.941 1.00 61.56 232 PHE A N 1
ATOM 1899 C CA . PHE A 1 232 ? 4.423 -20.008 1.456 1.00 61.56 232 PHE A CA 1
ATOM 1900 C C . PHE A 1 232 ? 3.862 -20.129 2.887 1.00 61.56 232 PHE A C 1
ATOM 1902 O O . PHE A 1 232 ? 2.960 -20.949 3.110 1.00 61.56 232 PHE A O 1
ATOM 1909 N N . PRO A 1 233 ? 4.359 -19.345 3.867 1.00 60.62 233 PRO A N 1
ATOM 1910 C CA . PRO A 1 233 ? 3.794 -19.328 5.211 1.00 60.62 233 PRO A CA 1
ATOM 1911 C C . PRO A 1 233 ? 2.362 -18.801 5.136 1.00 60.62 233 PRO A C 1
ATOM 1913 O O . PRO A 1 233 ? 2.123 -17.631 4.843 1.00 60.62 233 PRO A O 1
ATOM 1916 N N . ARG A 1 234 ? 1.387 -19.682 5.364 1.00 59.62 234 ARG A N 1
ATOM 1917 C CA . ARG A 1 234 ? -0.018 -19.282 5.358 1.00 59.62 234 ARG A CA 1
ATOM 1918 C C . ARG A 1 234 ? -0.313 -18.494 6.621 1.00 59.62 234 ARG A C 1
ATOM 1920 O O . ARG A 1 234 ? 0.019 -18.930 7.722 1.00 59.62 234 ARG A O 1
ATOM 1927 N N . GLN A 1 235 ? -1.006 -17.374 6.466 1.00 58.38 235 GLN A N 1
ATOM 1928 C CA . GLN A 1 235 ? -1.771 -16.848 7.584 1.00 58.38 235 GLN A CA 1
ATOM 1929 C C . GLN A 1 235 ? -2.843 -17.889 7.904 1.00 58.38 235 GLN A C 1
ATOM 1931 O O . GLN A 1 235 ? -3.615 -18.266 7.022 1.00 58.38 235 GLN A O 1
ATOM 1936 N N . GLY A 1 236 ? -2.872 -18.392 9.140 1.00 48.50 236 GLY A N 1
ATOM 1937 C CA . GLY A 1 236 ? -3.985 -19.219 9.587 1.00 48.50 236 GLY A CA 1
ATOM 1938 C C . GLY A 1 236 ? -5.277 -18.443 9.347 1.00 48.50 236 GLY A C 1
ATOM 1939 O O . GLY A 1 236 ? -5.480 -17.386 9.942 1.00 48.50 236 GLY A O 1
ATOM 1940 N N . PHE A 1 237 ? -6.121 -18.924 8.433 1.00 41.72 237 PHE A N 1
ATOM 1941 C CA . PHE A 1 237 ? -7.445 -18.358 8.227 1.00 41.72 237 PHE A CA 1
ATOM 1942 C C . PHE A 1 237 ? -8.294 -18.749 9.432 1.00 41.72 237 PHE A C 1
ATOM 1944 O O . PHE A 1 237 ? -8.959 -19.779 9.425 1.00 41.72 237 PHE A O 1
ATOM 1951 N N . ASN A 1 238 ? -8.228 -17.948 10.489 1.00 44.56 238 ASN A N 1
ATOM 1952 C CA . ASN A 1 238 ? -9.262 -17.939 11.503 1.00 44.56 238 ASN A CA 1
ATOM 1953 C C . ASN A 1 238 ? -10.095 -16.692 11.205 1.00 44.56 238 ASN A C 1
ATOM 1955 O O . ASN A 1 238 ? -9.692 -15.598 11.609 1.00 44.56 238 ASN A O 1
ATOM 1959 N N . PRO A 1 239 ? -11.186 -16.794 10.419 1.00 42.22 239 PRO A N 1
ATOM 1960 C CA . PRO A 1 239 ? -12.124 -15.690 10.326 1.00 42.22 239 PRO A CA 1
ATOM 1961 C C . PRO A 1 239 ? -12.568 -15.480 11.763 1.00 42.22 239 PRO A C 1
ATOM 1963 O O . PRO A 1 239 ? -13.131 -16.388 12.370 1.00 42.22 239 PRO A O 1
ATOM 1966 N N . VAL A 1 240 ? -12.173 -14.370 12.376 1.00 45.97 240 VAL A N 1
ATOM 1967 C CA . VAL A 1 240 ? -12.410 -14.201 13.801 1.00 45.97 240 VAL A CA 1
ATOM 1968 C C . VAL A 1 240 ? -13.900 -13.919 13.972 1.00 45.97 240 VAL A C 1
ATOM 1970 O O . VAL A 1 240 ? -14.342 -12.777 13.944 1.00 45.97 240 VAL A O 1
ATOM 1973 N N . ILE A 1 241 ? -14.667 -15.003 14.118 1.00 39.31 241 ILE A N 1
ATOM 1974 C CA . ILE A 1 241 ? -16.095 -15.085 14.447 1.00 39.31 241 ILE A CA 1
ATOM 1975 C C . ILE A 1 241 ? -16.500 -14.065 15.545 1.00 39.31 241 ILE A C 1
ATOM 1977 O O . ILE A 1 241 ? -17.578 -13.473 15.433 1.00 39.31 241 ILE A O 1
ATOM 1981 N N . PRO A 1 242 ? -15.651 -13.748 16.551 1.00 48.66 242 PRO A N 1
ATOM 1982 C CA . PRO A 1 242 ? -15.895 -12.652 17.490 1.00 48.66 242 PRO A CA 1
ATOM 1983 C C . PRO A 1 242 ? -16.140 -11.260 16.873 1.00 48.66 242 PRO A C 1
ATOM 1985 O O . PRO A 1 242 ? -16.978 -10.529 17.389 1.00 48.66 242 PRO A O 1
ATOM 1988 N N . TYR A 1 243 ? -15.475 -10.869 15.776 1.00 48.03 243 TYR A N 1
ATOM 1989 C CA . TYR A 1 243 ? -15.583 -9.493 15.254 1.00 48.03 243 TYR A CA 1
ATOM 1990 C C . TYR A 1 243 ? -16.788 -9.247 14.361 1.00 48.03 243 TYR A C 1
ATOM 1992 O O . TYR A 1 243 ? -17.408 -8.191 14.406 1.00 48.03 243 TYR A O 1
ATOM 2000 N N . THR A 1 244 ? -17.164 -10.242 13.559 1.00 48.19 244 THR A N 1
ATOM 2001 C CA . THR A 1 244 ? -18.423 -10.185 12.809 1.00 48.19 244 THR A CA 1
ATOM 2002 C C . THR A 1 244 ? -19.602 -10.044 13.774 1.00 48.19 244 THR A C 1
ATOM 2004 O O . THR A 1 244 ? -20.575 -9.370 13.455 1.00 48.19 244 THR A O 1
ATOM 2007 N N . SER A 1 245 ? -19.479 -10.609 14.981 1.00 54.16 245 SER A N 1
ATOM 2008 C CA . SER A 1 245 ? -20.437 -10.437 16.078 1.00 54.16 245 SER A CA 1
ATOM 2009 C C . SER A 1 245 ? -20.421 -9.008 16.644 1.00 54.16 245 SER A C 1
ATOM 2011 O O . SER A 1 245 ? -21.487 -8.440 16.839 1.00 54.16 245 SER A O 1
ATOM 2013 N N . LEU A 1 246 ? -19.242 -8.395 16.805 1.00 54.53 246 LEU A N 1
ATOM 2014 C CA . LEU A 1 246 ? -19.056 -6.987 17.200 1.00 54.53 246 LEU A CA 1
ATOM 2015 C C . LEU A 1 246 ? -19.639 -5.982 16.199 1.00 54.53 246 LEU A C 1
ATOM 2017 O O . LEU A 1 246 ? -20.391 -5.093 16.584 1.00 54.53 246 LEU A O 1
ATOM 2021 N N . ILE A 1 247 ? -19.339 -6.132 14.904 1.00 50.09 247 ILE A N 1
ATOM 2022 C CA . ILE A 1 247 ? -19.909 -5.285 13.842 1.00 50.09 247 ILE A CA 1
ATOM 2023 C C . ILE A 1 247 ? -21.426 -5.489 13.765 1.00 50.09 247 ILE A C 1
ATOM 2025 O O . ILE A 1 247 ? -22.180 -4.527 13.634 1.00 50.09 247 ILE A O 1
ATOM 2029 N N . LYS A 1 248 ? -21.903 -6.734 13.868 1.00 56.09 248 LYS A N 1
ATOM 2030 C CA . LYS A 1 248 ? -23.341 -7.019 13.868 1.00 56.09 248 LYS A CA 1
ATOM 2031 C C . LYS A 1 248 ? -24.029 -6.392 15.084 1.00 56.09 248 LYS A C 1
ATOM 2033 O O . LYS A 1 248 ? -25.064 -5.756 14.909 1.00 56.09 248 LYS A O 1
ATOM 2038 N N . ASN A 1 249 ? -23.417 -6.473 16.266 1.00 61.38 249 ASN A N 1
ATOM 2039 C CA . ASN A 1 249 ? -23.864 -5.774 17.470 1.00 61.38 249 ASN A CA 1
ATOM 2040 C C . ASN A 1 249 ? -23.852 -4.256 17.274 1.00 61.38 249 ASN A C 1
ATOM 2042 O O . ASN A 1 249 ? -24.816 -3.599 17.645 1.00 61.38 249 ASN A O 1
ATOM 2046 N N . TYR A 1 250 ? -22.815 -3.688 16.654 1.00 59.84 250 TYR A N 1
ATOM 2047 C CA . TYR A 1 250 ? -22.757 -2.265 16.321 1.00 59.84 250 TYR A CA 1
ATOM 2048 C C . TYR A 1 250 ? -23.907 -1.841 15.404 1.00 59.84 250 TYR A C 1
ATOM 2050 O O . TYR A 1 250 ? -24.618 -0.884 15.705 1.00 59.84 250 TYR A O 1
ATOM 2058 N N . ILE A 1 251 ? -24.136 -2.561 14.304 1.00 54.62 251 ILE A N 1
ATOM 2059 C CA . ILE A 1 251 ? -25.206 -2.273 13.340 1.00 54.62 251 ILE A CA 1
ATOM 2060 C C . ILE A 1 251 ? -26.587 -2.439 13.987 1.00 54.62 251 ILE A C 1
ATOM 2062 O O . ILE A 1 251 ? -27.476 -1.621 13.766 1.00 54.62 251 ILE A O 1
ATOM 2066 N N . GLU A 1 252 ? -26.792 -3.483 14.790 1.00 64.56 252 GLU A N 1
ATOM 2067 C CA . GLU A 1 252 ? -28.061 -3.700 15.488 1.00 64.56 252 GLU A CA 1
ATOM 2068 C C . GLU A 1 252 ? -28.302 -2.637 16.559 1.00 64.56 252 GLU A C 1
ATOM 2070 O O . GLU A 1 252 ? -29.376 -2.041 16.598 1.00 64.56 252 GLU A O 1
ATOM 2075 N N . LYS A 1 253 ? -27.308 -2.344 17.399 1.00 64.31 253 LYS A N 1
ATOM 2076 C CA . LYS A 1 253 ? -27.456 -1.369 18.479 1.00 64.31 253 LYS A CA 1
ATOM 2077 C C . LYS A 1 2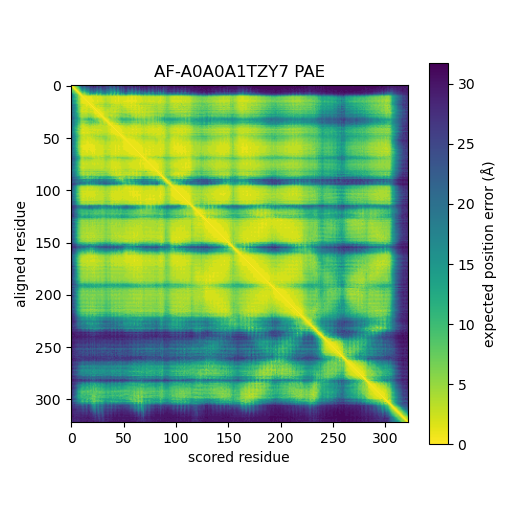53 ? -27.533 0.078 17.953 1.00 64.31 253 LYS A C 1
ATOM 2079 O O . LYS A 1 253 ? -28.306 0.866 18.487 1.00 64.31 253 LYS A O 1
ATOM 2084 N N . SER A 1 254 ? -26.828 0.430 16.872 1.00 55.62 254 SER A N 1
ATOM 2085 C CA . SER A 1 254 ? -26.950 1.750 16.217 1.00 55.62 254 SER A CA 1
ATOM 2086 C C . SER A 1 254 ? -28.326 1.968 15.581 1.00 55.62 254 SER A C 1
ATOM 2088 O O . SER A 1 254 ? -28.876 3.065 15.678 1.00 55.62 254 SER A O 1
ATOM 2090 N N . LYS A 1 255 ? -28.940 0.920 15.014 1.00 60.53 255 LYS A N 1
ATOM 2091 C CA . LYS A 1 255 ? -30.344 0.959 14.570 1.00 60.53 255 LYS A CA 1
ATOM 2092 C C . LYS A 1 255 ? -31.315 1.196 15.729 1.00 60.53 255 LYS A C 1
ATOM 2094 O O . LYS A 1 255 ? -32.246 1.974 15.569 1.00 60.53 255 LYS A O 1
ATOM 2099 N N . ARG A 1 256 ? -31.085 0.581 16.895 1.00 63.03 256 ARG A N 1
ATOM 2100 C CA . ARG A 1 256 ? -31.911 0.803 18.100 1.00 63.03 256 ARG A CA 1
ATOM 2101 C C . ARG A 1 256 ? -31.836 2.246 18.598 1.00 63.03 256 ARG A C 1
ATOM 2103 O O . ARG A 1 256 ? -32.856 2.820 18.958 1.00 63.03 256 ARG A O 1
ATOM 2110 N N . VAL A 1 257 ? -30.658 2.867 18.538 1.00 58.34 257 VAL A N 1
ATOM 2111 C CA . VAL A 1 257 ? -30.492 4.291 18.877 1.00 58.34 257 VAL A CA 1
ATOM 2112 C C . VAL A 1 257 ? -31.187 5.208 17.862 1.00 58.34 257 VAL A C 1
ATOM 2114 O O . VAL A 1 257 ? -31.867 6.147 18.263 1.00 58.34 257 VAL A O 1
ATOM 2117 N N . LEU A 1 258 ? -31.103 4.911 16.559 1.00 58.34 258 LEU A N 1
ATOM 2118 C CA . LEU A 1 258 ? -31.868 5.633 15.526 1.00 58.34 258 LEU A CA 1
ATOM 2119 C C . LEU A 1 258 ? -33.390 5.492 15.702 1.00 58.34 258 LEU A C 1
ATOM 2121 O O . LEU A 1 258 ? -34.133 6.385 15.301 1.00 58.34 258 LEU A O 1
ATOM 2125 N N . ASN A 1 259 ? -33.838 4.405 16.332 1.00 66.38 259 ASN A N 1
ATOM 2126 C CA . ASN A 1 259 ? -35.237 4.153 16.674 1.00 66.38 259 ASN A CA 1
ATOM 2127 C C . ASN A 1 259 ? -35.644 4.703 18.059 1.00 66.38 259 ASN A C 1
ATOM 2129 O O . ASN A 1 259 ? -36.784 4.510 18.469 1.00 66.38 259 ASN A O 1
ATOM 2133 N N . GLY A 1 260 ? -34.744 5.388 18.777 1.00 57.31 260 GLY A N 1
ATOM 2134 C CA . GLY A 1 260 ? -35.029 6.007 20.078 1.00 57.31 260 GLY A CA 1
ATOM 2135 C C . GLY A 1 260 ? -35.054 5.047 21.275 1.00 57.31 260 GLY A C 1
ATOM 2136 O O . GLY A 1 260 ? -35.505 5.436 22.347 1.00 57.31 260 GLY A O 1
ATOM 2137 N N . GLU A 1 261 ? -34.577 3.809 21.118 1.00 58.72 261 GLU A N 1
ATOM 2138 C CA . GLU A 1 261 ? -34.662 2.763 22.150 1.00 58.72 261 GLU A CA 1
ATOM 2139 C C . GLU A 1 261 ? -33.511 2.800 23.175 1.00 58.72 261 GLU A C 1
ATOM 2141 O O . GLU A 1 261 ? -33.617 2.155 24.211 1.00 58.72 261 GLU A O 1
ATOM 2146 N N . ASN A 1 262 ? -32.425 3.543 22.917 1.00 58.94 262 ASN A N 1
ATOM 2147 C CA . ASN A 1 262 ? -31.254 3.675 23.800 1.00 58.94 262 ASN A CA 1
ATOM 2148 C C . ASN A 1 262 ? -30.614 5.069 23.683 1.00 58.94 262 ASN A C 1
ATOM 2150 O O . ASN A 1 262 ? -30.694 5.700 22.626 1.00 58.94 262 ASN A O 1
ATOM 2154 N N . GLN A 1 263 ? -29.911 5.517 24.732 1.00 61.38 263 GLN A N 1
ATOM 2155 C CA . GLN A 1 263 ? -29.056 6.706 24.654 1.00 61.38 263 GLN A CA 1
ATOM 2156 C C . GLN A 1 263 ? -27.779 6.407 23.848 1.00 61.38 263 GLN A C 1
ATOM 2158 O O . GLN A 1 263 ? -27.233 5.304 23.883 1.00 61.38 263 GLN A O 1
ATOM 2163 N N . TYR A 1 264 ? -27.314 7.396 23.081 1.00 64.38 264 TYR A N 1
ATOM 2164 C CA . TYR A 1 264 ? -26.184 7.247 22.153 1.00 64.38 264 TYR A CA 1
ATOM 2165 C C . TYR A 1 264 ? -24.851 6.971 22.881 1.00 64.38 264 TYR A C 1
ATOM 2167 O O . TYR A 1 264 ? -23.962 6.338 22.315 1.00 64.38 264 TYR A O 1
ATOM 2175 N N . GLU A 1 265 ? -24.720 7.422 24.131 1.00 64.19 265 GLU A N 1
ATOM 2176 C CA . GLU A 1 265 ? -23.510 7.279 24.954 1.00 64.19 265 GLU A CA 1
ATOM 2177 C C . GLU A 1 265 ? -23.330 5.844 25.476 1.00 64.19 265 GLU A C 1
ATOM 2179 O O . GLU A 1 265 ? -22.278 5.251 25.242 1.00 64.19 265 GLU A O 1
ATOM 2184 N N . ASP A 1 266 ? -24.385 5.225 26.021 1.00 65.94 266 ASP A N 1
ATOM 2185 C CA . ASP A 1 266 ? -24.368 3.826 26.490 1.00 65.94 266 ASP A CA 1
ATOM 2186 C C . ASP A 1 266 ? -23.983 2.834 25.378 1.00 65.94 266 ASP A C 1
ATOM 2188 O O . ASP A 1 266 ? -23.309 1.824 25.600 1.00 65.94 266 ASP A O 1
ATOM 2192 N N . LEU A 1 267 ? -24.401 3.131 24.142 1.00 66.06 267 LEU A N 1
ATOM 2193 C CA . LEU A 1 267 ? -24.013 2.370 22.959 1.00 66.06 267 LEU A CA 1
ATOM 2194 C C . LEU A 1 267 ? -22.500 2.426 22.739 1.00 66.06 267 LEU A C 1
ATOM 2196 O O . LEU A 1 267 ? -21.858 1.397 22.523 1.00 66.06 267 LEU A O 1
ATOM 2200 N N . VAL A 1 268 ? -21.950 3.636 22.743 1.00 65.12 268 VAL A N 1
ATOM 2201 C CA . VAL A 1 268 ? -20.541 3.881 22.450 1.00 65.12 268 VAL A CA 1
ATOM 2202 C C . VAL A 1 268 ? -19.668 3.233 23.512 1.00 65.12 268 VAL A C 1
ATOM 2204 O O . VAL A 1 268 ? -18.727 2.535 23.147 1.00 65.12 268 VAL A O 1
ATOM 2207 N N . ASP A 1 269 ? -20.012 3.368 24.790 1.00 69.25 269 ASP A N 1
ATOM 2208 C CA . ASP A 1 269 ? -19.232 2.773 25.876 1.00 69.25 269 ASP A CA 1
ATOM 2209 C C . ASP A 1 269 ? -19.279 1.243 25.856 1.00 69.25 269 ASP A C 1
ATOM 2211 O O . ASP A 1 269 ? -18.230 0.600 25.931 1.00 69.25 269 ASP A O 1
ATOM 2215 N N . SER A 1 270 ? -20.449 0.647 25.592 1.00 69.81 270 SER A N 1
ATOM 2216 C CA . SER A 1 270 ? -20.544 -0.800 25.378 1.00 69.81 270 SER A CA 1
ATOM 2217 C C . SER A 1 270 ? -19.644 -1.272 24.232 1.00 69.81 270 SER A C 1
ATOM 2219 O O . SER A 1 270 ? -19.031 -2.325 24.354 1.00 69.81 270 SER A O 1
ATOM 2221 N N . LEU A 1 271 ? -19.535 -0.514 23.135 1.00 67.19 271 LEU A N 1
ATOM 2222 C CA . LEU A 1 271 ? -18.681 -0.861 21.992 1.00 67.19 271 LEU A CA 1
ATOM 2223 C C . LEU A 1 271 ? -17.190 -0.698 22.289 1.00 67.19 271 LEU A C 1
ATOM 2225 O O . LEU A 1 271 ? -16.393 -1.463 21.747 1.00 67.19 271 LEU A O 1
ATOM 2229 N N . LYS A 1 272 ? -16.802 0.261 23.141 1.00 68.56 272 LYS A N 1
ATOM 2230 C CA . LYS A 1 272 ? -15.405 0.434 23.571 1.00 68.56 272 LYS A CA 1
ATOM 2231 C C . LYS A 1 272 ? -14.893 -0.814 24.291 1.00 68.56 272 LYS A C 1
ATOM 2233 O O . LYS A 1 272 ? -13.839 -1.326 23.923 1.00 68.56 272 LYS A O 1
ATOM 2238 N N . GLU A 1 273 ? -15.661 -1.344 25.245 1.00 71.06 273 GLU A N 1
ATOM 2239 C CA . GLU A 1 273 ? -15.319 -2.584 25.967 1.00 71.06 273 GLU A CA 1
ATOM 2240 C C . GLU A 1 273 ? -15.197 -3.784 25.018 1.00 71.06 273 GLU A C 1
ATOM 2242 O O . GLU A 1 273 ? -14.306 -4.632 25.113 1.00 71.06 273 GLU A O 1
ATOM 2247 N N . GLU A 1 274 ? -16.121 -3.841 24.066 1.00 70.19 274 GLU A N 1
ATOM 2248 C CA . GLU A 1 274 ? -16.239 -4.895 23.074 1.00 70.19 274 GLU A CA 1
ATOM 2249 C C . GLU A 1 274 ? -15.011 -4.879 22.116 1.00 70.19 274 GLU A C 1
ATOM 2251 O O . GLU A 1 274 ? -14.423 -5.929 21.823 1.00 70.19 274 GLU A O 1
ATOM 2256 N N . ILE A 1 275 ? -14.554 -3.686 21.712 1.00 67.56 275 ILE A N 1
ATOM 2257 C CA . ILE A 1 275 ? -13.318 -3.450 20.946 1.00 67.56 275 ILE A CA 1
ATOM 2258 C C . ILE A 1 275 ? -12.066 -3.827 21.752 1.00 67.56 275 ILE A C 1
ATOM 2260 O O . ILE A 1 275 ? -11.182 -4.516 21.235 1.00 67.56 275 ILE A O 1
ATOM 2264 N N . GLU A 1 276 ? -11.987 -3.424 23.020 1.00 67.62 276 GLU A N 1
ATOM 2265 C CA . GLU A 1 276 ? -10.856 -3.731 23.904 1.00 67.62 276 GLU A CA 1
ATOM 2266 C C . GLU A 1 276 ? -10.659 -5.251 24.048 1.00 67.62 276 GLU A C 1
ATOM 2268 O O . GLU A 1 276 ? -9.557 -5.786 23.870 1.00 67.62 276 GLU A O 1
ATOM 2273 N N . LYS A 1 277 ? -11.760 -5.984 24.260 1.00 68.88 277 LYS A N 1
ATOM 2274 C CA . LYS A 1 277 ? -11.762 -7.450 24.354 1.00 68.88 277 LYS A CA 1
ATOM 2275 C C . LYS A 1 277 ? -11.302 -8.126 23.059 1.00 68.88 277 LYS A C 1
ATOM 2277 O O . LYS A 1 277 ? -10.582 -9.130 23.105 1.00 68.88 277 LYS A O 1
ATOM 2282 N N . TYR A 1 278 ? -11.696 -7.590 21.904 1.00 66.25 278 TYR A N 1
ATOM 2283 C CA . TYR A 1 278 ? -11.268 -8.091 20.597 1.00 66.25 278 TYR A CA 1
ATOM 2284 C C . TYR A 1 278 ? -9.751 -7.998 20.415 1.00 66.25 278 TYR A C 1
ATOM 2286 O O . TYR A 1 278 ? -9.106 -8.996 20.076 1.00 66.25 278 TYR A O 1
ATOM 2294 N N . PHE A 1 279 ? -9.164 -6.832 20.694 1.00 61.50 279 PHE A N 1
ATOM 2295 C CA . PHE A 1 279 ? -7.731 -6.621 20.494 1.00 61.50 279 PHE A CA 1
ATOM 2296 C C . PHE A 1 279 ? -6.866 -7.460 21.427 1.00 61.50 279 PHE A C 1
ATOM 2298 O O . PHE A 1 279 ? -5.851 -7.995 20.981 1.00 61.50 279 PHE A O 1
ATOM 2305 N N . LYS A 1 280 ? -7.314 -7.692 22.664 1.00 62.28 280 LYS A N 1
ATOM 2306 C CA . LYS A 1 280 ? -6.635 -8.599 23.598 1.00 62.28 280 LYS A CA 1
ATOM 2307 C C . LYS A 1 280 ? -6.567 -10.053 23.103 1.00 62.28 280 LYS A C 1
ATOM 2309 O O . LYS A 1 280 ? -5.690 -10.796 23.521 1.00 62.28 280 LYS A O 1
ATOM 2314 N N . THR A 1 281 ? -7.475 -10.471 22.217 1.00 60.12 281 THR A N 1
ATOM 2315 C CA . THR A 1 281 ? -7.633 -11.883 21.818 1.00 60.12 281 THR A CA 1
ATOM 2316 C C . THR A 1 281 ? -6.895 -12.244 20.514 1.00 60.12 281 THR A C 1
ATOM 2318 O O . THR A 1 281 ? -6.634 -13.416 20.257 1.00 60.12 281 THR A O 1
ATOM 2321 N N . ILE A 1 282 ? -6.567 -11.270 19.656 1.00 55.94 282 ILE A N 1
ATOM 2322 C CA . ILE A 1 282 ? -6.099 -11.521 18.268 1.00 55.94 282 ILE A CA 1
ATOM 2323 C C . ILE A 1 282 ? -4.686 -11.002 18.005 1.00 55.94 282 ILE A C 1
ATOM 2325 O O . ILE A 1 282 ? -4.053 -11.431 17.035 1.00 55.94 282 ILE A O 1
ATOM 2329 N N . SER A 1 283 ? -4.196 -10.104 18.862 1.00 56.97 283 SER A N 1
ATOM 2330 C CA . SER A 1 283 ? -2.971 -9.327 18.649 1.00 56.97 283 SER A CA 1
ATOM 2331 C C . SER A 1 283 ? -1.740 -10.176 18.375 1.00 56.97 283 SER A C 1
ATOM 2333 O O . SER A 1 283 ? -1.006 -9.891 17.430 1.00 56.97 283 SER A O 1
ATOM 2335 N N . GLU A 1 284 ? -1.536 -11.256 19.115 1.00 55.47 284 GLU A N 1
ATOM 2336 C CA . GLU A 1 284 ? -0.268 -11.984 19.057 1.00 55.47 284 GLU A CA 1
ATOM 2337 C C . GLU A 1 284 ? -0.158 -12.851 17.790 1.00 55.47 284 GLU A C 1
ATOM 2339 O O . GLU A 1 284 ? 0.783 -12.707 17.005 1.00 55.47 284 GLU A O 1
ATOM 2344 N N . ASN A 1 285 ? -1.177 -13.664 17.497 1.00 62.88 285 ASN A N 1
ATOM 2345 C CA . ASN A 1 285 ? -1.126 -14.626 16.391 1.00 62.88 285 ASN A CA 1
ATOM 2346 C C . ASN A 1 285 ? -1.180 -13.976 14.996 1.00 62.88 285 ASN A C 1
ATOM 2348 O O . ASN A 1 285 ? -0.584 -14.495 14.048 1.00 62.88 285 ASN A O 1
ATOM 2352 N N . TYR A 1 286 ? -1.907 -12.866 14.823 1.00 64.06 286 TYR A N 1
ATOM 2353 C CA . TYR A 1 286 ? -2.018 -12.214 13.511 1.00 64.06 286 TYR A CA 1
ATOM 2354 C C . TYR A 1 286 ? -0.741 -11.444 13.151 1.00 64.06 286 TYR A C 1
ATOM 2356 O O . TYR A 1 286 ? -0.251 -11.557 12.023 1.00 64.06 286 TYR A O 1
ATOM 2364 N N . ILE A 1 287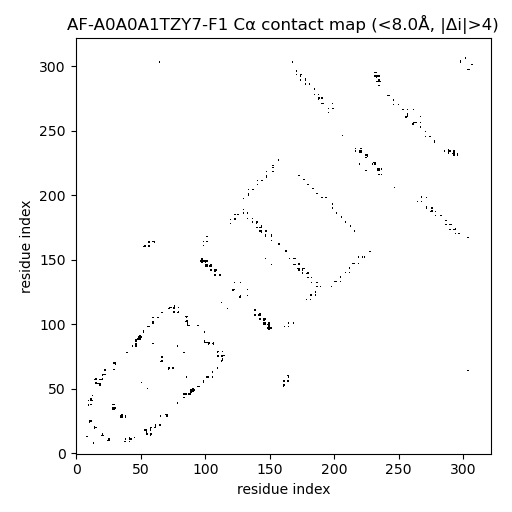 ? -0.164 -10.707 14.107 1.00 64.31 287 ILE A N 1
ATOM 2365 C CA . ILE A 1 287 ? 1.079 -9.956 13.889 1.00 64.31 287 ILE A CA 1
ATOM 2366 C C . ILE A 1 287 ? 2.229 -10.915 13.605 1.00 64.31 287 ILE A C 1
ATOM 2368 O O . ILE A 1 287 ? 2.917 -10.742 12.600 1.00 64.31 287 ILE A O 1
ATOM 2372 N N . GLU A 1 288 ? 2.407 -11.944 14.435 1.00 66.75 288 GLU A N 1
ATOM 2373 C CA . GLU A 1 288 ? 3.511 -12.892 14.285 1.00 66.75 288 GLU A CA 1
ATOM 2374 C C . GLU A 1 288 ? 3.472 -13.585 12.914 1.00 66.75 288 GLU A C 1
ATOM 2376 O O . GLU A 1 288 ? 4.479 -13.650 12.205 1.00 66.75 288 GLU A O 1
ATOM 2381 N N . ASN A 1 289 ? 2.294 -14.042 12.480 1.00 65.12 289 ASN A N 1
ATOM 2382 C CA . ASN A 1 289 ? 2.149 -14.690 11.178 1.00 65.12 289 ASN A CA 1
ATOM 2383 C C . ASN A 1 289 ? 2.351 -13.721 10.010 1.00 65.12 289 ASN A C 1
ATOM 2385 O O . ASN A 1 289 ? 2.962 -14.094 9.010 1.00 65.12 289 ASN A O 1
ATOM 2389 N N . THR A 1 290 ? 1.899 -12.472 10.126 1.00 66.50 290 THR A N 1
ATOM 2390 C CA . THR A 1 290 ? 2.118 -11.482 9.062 1.00 66.50 290 THR A CA 1
ATOM 2391 C C . THR A 1 290 ? 3.586 -11.053 8.982 1.00 66.50 290 THR A C 1
ATOM 2393 O O . THR A 1 290 ? 4.120 -10.920 7.885 1.00 66.50 290 THR A O 1
ATOM 2396 N N . MET A 1 291 ? 4.287 -10.955 10.116 1.00 68.75 291 MET A N 1
ATOM 2397 C CA . MET A 1 291 ? 5.739 -10.745 10.152 1.00 68.75 291 MET A CA 1
ATOM 2398 C C . MET A 1 291 ? 6.513 -11.913 9.533 1.00 68.75 291 MET A C 1
ATOM 2400 O O . MET A 1 291 ? 7.501 -11.686 8.832 1.00 68.75 291 MET A O 1
ATOM 2404 N N . LYS A 1 292 ? 6.067 -13.162 9.737 1.00 71.38 292 LYS A N 1
ATOM 2405 C CA . LYS A 1 292 ? 6.638 -14.337 9.052 1.00 71.38 292 LYS A CA 1
ATOM 2406 C C . LYS A 1 292 ? 6.494 -14.215 7.537 1.00 71.38 292 LYS A C 1
ATOM 2408 O O . LYS A 1 292 ? 7.456 -14.489 6.821 1.00 71.38 292 LYS A O 1
ATOM 2413 N N . VAL A 1 293 ? 5.336 -13.763 7.050 1.00 68.69 293 VAL A N 1
ATOM 2414 C CA . VAL A 1 293 ? 5.132 -13.518 5.616 1.00 68.69 293 VAL A CA 1
ATOM 2415 C C . VAL A 1 293 ? 6.022 -12.387 5.107 1.00 68.69 293 VAL A C 1
ATOM 2417 O O . VAL A 1 293 ? 6.710 -12.561 4.107 1.00 68.69 293 VAL A O 1
ATOM 2420 N N . GLU A 1 294 ? 6.078 -11.254 5.802 1.00 70.31 294 GLU A N 1
ATOM 2421 C CA . GLU A 1 294 ? 6.938 -10.132 5.413 1.00 70.31 294 GLU A CA 1
ATOM 2422 C C . GLU A 1 294 ? 8.415 -10.551 5.351 1.00 70.31 294 GLU A C 1
ATOM 2424 O O . GLU A 1 294 ? 9.110 -10.263 4.375 1.00 70.31 294 GLU A O 1
ATOM 2429 N N . THR A 1 295 ? 8.881 -11.294 6.357 1.00 72.56 295 THR A N 1
ATOM 2430 C CA . THR A 1 295 ? 10.244 -11.842 6.409 1.00 72.56 295 THR A CA 1
ATOM 2431 C C . THR A 1 295 ? 10.499 -12.799 5.248 1.00 72.56 295 THR A C 1
ATOM 2433 O O . THR A 1 295 ? 11.544 -12.728 4.598 1.00 72.56 295 THR A O 1
ATOM 2436 N N . PHE A 1 296 ? 9.535 -13.672 4.948 1.00 73.19 296 PHE A N 1
ATOM 2437 C CA . PHE A 1 296 ? 9.598 -14.567 3.800 1.00 73.19 296 PHE A CA 1
ATOM 2438 C C . PHE A 1 296 ? 9.718 -13.787 2.486 1.00 73.19 296 PHE A C 1
ATOM 2440 O O . PHE A 1 296 ? 10.583 -14.101 1.670 1.00 73.19 296 PHE A O 1
ATOM 2447 N N . LEU A 1 297 ? 8.901 -12.752 2.284 1.00 69.56 297 LEU A N 1
ATOM 2448 C CA . LEU A 1 297 ? 8.928 -11.940 1.069 1.00 69.56 297 LEU A CA 1
ATOM 2449 C C . LEU A 1 297 ? 10.242 -11.163 0.935 1.00 69.56 297 LEU A C 1
ATOM 2451 O O . LEU A 1 297 ? 10.848 -11.185 -0.131 1.00 69.56 297 LEU A O 1
ATOM 2455 N N . LYS A 1 298 ? 10.744 -10.562 2.018 1.00 70.44 298 LYS A N 1
ATOM 2456 C CA . LYS A 1 298 ? 12.054 -9.890 2.032 1.00 70.44 298 LYS A CA 1
ATOM 2457 C C . LYS A 1 298 ? 13.197 -10.834 1.664 1.00 70.44 298 LYS A C 1
ATOM 2459 O O . LYS A 1 298 ? 14.096 -10.449 0.923 1.00 70.44 298 LYS A O 1
ATOM 2464 N N . ARG A 1 299 ? 13.151 -12.077 2.156 1.00 72.19 299 ARG A N 1
ATOM 2465 C CA . ARG A 1 299 ? 14.163 -13.103 1.865 1.00 72.19 299 ARG A CA 1
ATOM 2466 C C . ARG A 1 299 ? 14.106 -13.597 0.420 1.00 72.19 299 ARG A C 1
ATOM 2468 O O . ARG A 1 299 ? 15.155 -13.806 -0.178 1.00 72.19 299 ARG A O 1
ATOM 2475 N N . ASN A 1 300 ? 12.909 -13.822 -0.115 1.00 66.94 300 ASN A N 1
ATOM 2476 C CA . ASN A 1 300 ? 12.727 -14.401 -1.450 1.00 66.94 300 ASN A CA 1
ATOM 2477 C C . ASN A 1 300 ? 12.728 -13.358 -2.574 1.00 66.94 300 ASN A C 1
ATOM 2479 O O . ASN A 1 300 ? 12.814 -13.743 -3.736 1.00 66.94 300 ASN A O 1
ATOM 2483 N N . PHE A 1 301 ? 12.648 -12.069 -2.231 1.00 66.50 301 PHE A N 1
ATOM 2484 C CA . PHE A 1 301 ? 12.641 -10.966 -3.187 1.00 66.50 301 PHE A CA 1
ATOM 2485 C C . PHE A 1 301 ? 13.657 -9.873 -2.853 1.00 66.50 301 PHE A C 1
ATOM 2487 O O . PHE A 1 301 ? 13.346 -8.677 -2.855 1.00 66.50 301 PHE A O 1
ATOM 2494 N N . SER A 1 302 ? 14.886 -10.281 -2.542 1.00 64.25 302 SER A N 1
ATOM 2495 C CA . SER A 1 302 ? 15.975 -9.354 -2.224 1.00 64.25 302 SER A CA 1
ATOM 2496 C C . SER A 1 302 ? 16.277 -8.381 -3.372 1.00 64.25 302 SER A C 1
ATOM 2498 O O . SER A 1 302 ? 16.777 -7.290 -3.128 1.00 64.25 302 SER A O 1
ATOM 2500 N N . GLU A 1 303 ? 15.882 -8.684 -4.613 1.00 59.53 303 GLU A N 1
ATOM 2501 C CA . GLU A 1 303 ? 15.989 -7.769 -5.755 1.00 59.53 303 GLU A CA 1
ATOM 2502 C C . GLU A 1 303 ? 15.135 -6.487 -5.632 1.00 59.53 303 GLU A C 1
ATOM 2504 O O . GLU A 1 303 ? 15.336 -5.526 -6.390 1.00 59.53 303 GLU A O 1
ATOM 2509 N N . TYR A 1 304 ? 14.174 -6.459 -4.700 1.00 59.50 304 TYR A N 1
ATOM 2510 C CA . TYR A 1 304 ? 13.400 -5.262 -4.342 1.00 59.50 304 TYR A CA 1
ATOM 2511 C C . TYR A 1 304 ? 13.938 -4.567 -3.095 1.00 59.50 304 TYR A C 1
ATOM 2513 O O . TYR A 1 304 ? 13.757 -3.361 -2.936 1.00 59.50 304 TYR A O 1
ATOM 2521 N N . PHE A 1 305 ? 14.635 -5.314 -2.244 1.00 55.34 305 PHE A N 1
ATOM 2522 C CA . PHE A 1 305 ? 15.249 -4.824 -1.025 1.00 55.34 305 PHE A CA 1
ATOM 2523 C C . PHE A 1 305 ? 16.751 -4.862 -1.226 1.00 55.34 305 PHE A C 1
ATOM 2525 O O . PHE A 1 305 ? 17.426 -5.799 -0.804 1.00 55.34 305 PHE A O 1
ATOM 2532 N N . PHE A 1 306 ? 17.297 -3.811 -1.840 1.00 51.62 306 PHE A N 1
ATOM 2533 C CA . PHE A 1 306 ? 18.703 -3.524 -1.606 1.00 51.62 306 PHE A CA 1
ATOM 2534 C C . PHE A 1 306 ? 18.826 -3.338 -0.106 1.00 51.62 306 PHE A C 1
ATOM 2536 O O . PHE A 1 306 ? 18.418 -2.304 0.425 1.00 51.62 306 PHE A O 1
ATOM 2543 N N . ALA A 1 307 ? 19.311 -4.377 0.571 1.00 34.38 307 ALA A N 1
ATOM 2544 C CA . ALA A 1 307 ? 19.721 -4.279 1.941 1.00 34.38 307 ALA A CA 1
ATOM 2545 C C . ALA A 1 307 ? 20.579 -3.021 2.000 1.00 34.38 307 ALA A C 1
ATOM 2547 O O . ALA A 1 307 ? 21.643 -2.937 1.373 1.00 34.38 307 ALA A O 1
ATOM 2548 N N . VAL A 1 308 ? 20.092 -2.036 2.749 1.00 33.03 308 VAL A N 1
ATOM 2549 C CA . VAL A 1 308 ? 20.951 -1.135 3.494 1.00 33.03 308 VAL A CA 1
ATOM 2550 C C . VAL A 1 308 ? 21.747 -2.062 4.404 1.00 33.03 308 VAL A C 1
ATOM 2552 O O . VAL A 1 308 ? 21.436 -2.240 5.571 1.00 33.03 308 VAL A O 1
ATOM 2555 N N . THR A 1 309 ? 22.711 -2.773 3.830 1.00 28.25 309 THR A N 1
ATOM 2556 C CA . THR A 1 309 ? 23.802 -3.329 4.594 1.00 28.25 309 THR A CA 1
ATOM 2557 C C . THR A 1 309 ? 24.587 -2.070 4.896 1.00 28.25 309 THR A C 1
ATOM 2559 O O . THR A 1 309 ? 25.090 -1.451 3.949 1.00 28.25 309 THR A O 1
ATOM 2562 N N . PRO A 1 310 ? 24.635 -1.604 6.155 1.00 29.28 310 PRO A N 1
ATOM 2563 C CA . PRO A 1 310 ? 25.622 -0.604 6.497 1.0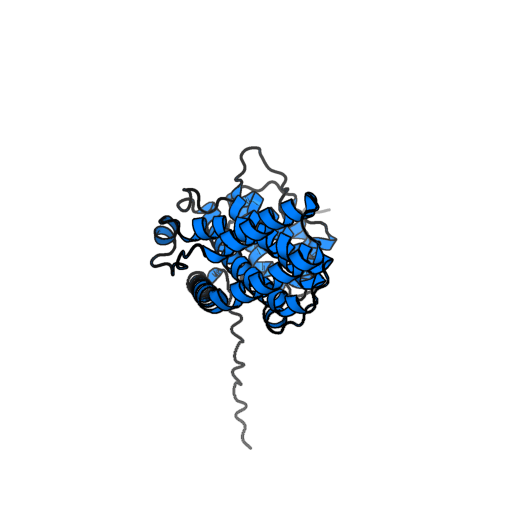0 29.28 310 PRO A CA 1
ATOM 2564 C C . PRO A 1 310 ? 26.936 -1.226 6.044 1.00 29.28 310 PRO A C 1
ATOM 2566 O O . PRO A 1 310 ? 27.247 -2.356 6.438 1.00 29.28 310 PRO A O 1
ATOM 2569 N N . ARG A 1 311 ? 27.673 -0.557 5.153 1.00 29.95 311 ARG A N 1
ATOM 2570 C CA . ARG A 1 311 ? 29.078 -0.909 4.990 1.00 29.95 311 ARG A CA 1
ATOM 2571 C C . ARG A 1 311 ? 29.637 -0.794 6.400 1.00 29.95 311 ARG A C 1
ATOM 2573 O O . ARG A 1 311 ? 29.684 0.309 6.937 1.00 29.95 311 ARG A O 1
ATOM 2580 N N . LYS A 1 312 ? 29.967 -1.926 7.031 1.00 32.19 312 LYS A N 1
ATOM 2581 C CA . LYS A 1 312 ? 30.921 -1.899 8.130 1.00 32.19 312 LYS A CA 1
ATOM 2582 C C . LYS A 1 312 ? 32.105 -1.161 7.533 1.00 32.19 312 LYS A C 1
ATOM 2584 O O . LYS A 1 312 ? 32.659 -1.618 6.535 1.00 32.19 312 LYS A O 1
ATOM 2589 N N . GLU A 1 313 ? 32.391 0.021 8.056 1.00 33.81 313 GLU A N 1
ATOM 2590 C CA . GLU A 1 313 ? 33.680 0.641 7.837 1.00 33.81 313 GLU A CA 1
ATOM 2591 C C . GLU A 1 313 ? 34.695 -0.388 8.324 1.00 33.81 313 GLU A C 1
ATOM 2593 O O . GLU A 1 313 ? 34.897 -0.584 9.523 1.00 33.81 313 GLU A O 1
ATOM 2598 N N . GLU A 1 314 ? 35.269 -1.134 7.383 1.00 32.72 314 GLU A N 1
ATOM 2599 C CA . GLU A 1 314 ? 36.572 -1.726 7.585 1.00 32.72 314 GLU A CA 1
ATOM 2600 C C . GLU A 1 314 ? 37.474 -0.538 7.892 1.00 32.72 314 GLU A C 1
ATOM 2602 O O . GLU A 1 314 ? 37.894 0.191 6.990 1.00 32.72 314 GLU A O 1
ATOM 2607 N N . ARG A 1 315 ? 37.716 -0.304 9.186 1.00 35.81 315 ARG A N 1
ATOM 2608 C CA . ARG A 1 315 ? 38.886 0.435 9.634 1.00 35.81 315 ARG A CA 1
ATOM 2609 C C . ARG A 1 315 ? 40.078 -0.338 9.092 1.00 35.81 315 ARG A C 1
ATOM 2611 O O . ARG A 1 315 ? 40.564 -1.276 9.719 1.00 35.81 315 ARG A O 1
ATOM 2618 N N . LYS A 1 316 ? 40.479 0.001 7.869 1.00 33.56 316 LYS A N 1
ATOM 2619 C CA . LYS A 1 316 ? 41.801 -0.317 7.360 1.00 33.56 316 LYS A CA 1
ATOM 2620 C C . LYS A 1 316 ? 42.764 0.317 8.348 1.00 33.56 316 LYS A C 1
ATOM 2622 O O . LYS A 1 316 ? 42.633 1.495 8.662 1.00 33.56 316 LYS A O 1
ATOM 2627 N N . GLY A 1 317 ? 43.598 -0.536 8.925 1.00 36.91 317 GLY A N 1
ATOM 2628 C CA . GLY A 1 317 ? 44.508 -0.159 9.981 1.00 36.91 317 GLY A CA 1
ATOM 2629 C C . GLY A 1 317 ? 45.421 0.971 9.542 1.00 36.91 317 GLY A C 1
ATOM 2630 O O . GLY A 1 317 ? 45.996 0.916 8.458 1.00 36.91 317 GLY A O 1
ATOM 2631 N N . ASP A 1 318 ? 45.593 1.928 10.440 1.00 30.22 318 ASP A N 1
ATOM 2632 C CA . ASP A 1 318 ? 46.840 2.661 10.518 1.00 30.22 318 ASP A CA 1
ATOM 2633 C C . ASP A 1 318 ? 47.755 1.868 11.452 1.00 30.22 318 ASP A C 1
ATOM 2635 O O . ASP A 1 318 ? 47.662 1.895 12.679 1.00 30.22 318 ASP A O 1
ATOM 2639 N N . LEU A 1 319 ? 48.567 1.046 10.793 1.00 39.69 319 LEU A N 1
ATOM 2640 C CA . LEU A 1 319 ? 49.808 0.472 11.280 1.00 39.69 319 LEU A CA 1
ATOM 2641 C C . LEU A 1 319 ? 50.892 1.536 11.086 1.00 39.69 319 LEU A C 1
ATOM 2643 O O . LEU A 1 319 ? 51.400 1.647 9.981 1.00 39.69 319 LEU A O 1
ATOM 2647 N N . PHE A 1 320 ? 51.217 2.280 12.141 1.00 33.59 320 PHE A N 1
ATOM 2648 C CA . PHE A 1 320 ? 52.491 2.974 12.414 1.00 33.59 320 PHE A CA 1
ATOM 2649 C C . PHE A 1 320 ? 52.447 3.220 13.946 1.00 33.59 320 PHE A C 1
ATOM 2651 O O . PHE A 1 320 ? 51.472 3.811 14.400 1.00 33.59 320 PHE A O 1
ATOM 2658 N N . VAL A 1 321 ? 53.253 2.651 14.861 1.00 35.47 321 VAL A N 1
ATOM 2659 C CA . VAL A 1 321 ? 54.724 2.465 14.957 1.00 35.47 321 VAL A CA 1
ATOM 2660 C C . VAL A 1 321 ? 55.441 3.737 14.492 1.00 35.47 321 VAL A C 1
ATOM 2662 O O . VAL A 1 321 ? 55.449 3.984 13.292 1.00 35.47 321 VAL A O 1
ATOM 2665 N N . ASP A 1 322 ? 55.991 4.629 15.316 1.00 36.34 322 ASP A N 1
ATOM 2666 C CA . ASP A 1 322 ? 56.379 4.650 16.738 1.00 36.34 322 ASP A CA 1
ATOM 2667 C C . ASP A 1 322 ? 55.924 5.959 17.415 1.00 36.34 322 ASP A C 1
ATOM 2669 O O . ASP A 1 322 ? 55.826 6.986 16.697 1.00 36.34 322 ASP A O 1
#

Nearest PDB structures (foldseek):
  3zyl-assembly1_B  TM=7.462E-01  e=5.485E-02  Rattus norvegicus
  3zyl-assembly1_A  TM=7.461E-01  e=6.217E-02  Rattus norvegicus
  3zym-assembly3_C  TM=5.757E-01  e=1.634E-02  Rattus norvegicus
  1hx8-assembly2_B  TM=6.346E-01  e=3.767E-02  Drosophila melanogaster
  1hx8-assembly1_A  TM=6.263E-01  e=6.482E-02  Drosophila melanogaster

Sequence (322 aa):
MPFFLRRQYTELEKLVKSSNSDITTLLPVLDNTEKSISIMDSIIKLSHKKLKETQRSTYLVLLYKMLLRRNGNQLASELTEKSVDFSHFEMPHSFNTELQMFGKFLNTKIAYMADNQLSLENVRDNVYSFEKLIKIFRSQLESLNLIIRAGIYQDFWENTVNLLPRKILFFEANTSAVFLYQICLALGNMTQTMTTQQALQYIKALDDFELTKTKYLKLMNEKKINGTFGTFPRQGFNPVIPYTSLIKNYIEKSKRVLNGENQYEDLVDSLKEEIEKYFKTISENYIENTMKVETFLKRNFSEYFFAVTPRKEERKGDLFVD

Mean predicted aligned error: 11.47 Å

Foldseek 3Di:
DDDPPPPPDDPLNVCLVVLNLQCVVVVVQLVDPVSVVVVLVVLQVQLADEGDLLSLLSNLSNLLLSLPDPCNLVVLLVCVVVVRQQLDYPYDDDDQLLSNLSSVLSNLVSVVSPVDPDDLVCLLVLVDDLVRLLVNLVSLLVSLVSLLSSVLLPDVCVPPSNVSVSLVSLLSNLVSLLSNLSSLVSLLVCLVVDDLVSLVSSLVSVVSSLVSVVSNLVSQPRPCCCVVQPPQLRQPPPSPPLVVVLVVLLVVVVVCVVVVNDDSVVSSVVSSVSSNVVCVPPVPSRNVSSVVNSVSSCVVPVSSPPPPPPPPPPPPDPDDDD

pLDDT: mean 72.66, std 16.4, range [28.25, 93.5]

Radius of gyration: 23.29 Å; Cα contacts (8 Å, |Δi|>4): 284; chains: 1; bounding box: 92×50×64 Å

Organism: NCBI:txid370355

Solvent-accessible surface area (backbone atoms only — not comparable to full-atom values): 18542 Å² total; per-residue (Å²): 135,85,95,73,80,73,83,77,68,50,70,67,57,49,30,25,74,71,50,44,62,75,55,75,84,49,46,79,35,64,79,29,81,81,50,33,56,64,51,50,57,48,51,56,54,53,38,63,37,75,62,56,71,52,29,45,43,21,42,55,49,38,51,54,54,52,49,73,39,94,58,12,44,61,53,20,36,55,40,55,76,66,66,63,52,55,53,64,51,47,68,72,94,87,69,62,62,40,64,37,25,51,18,43,34,50,45,53,50,29,54,50,39,44,76,39,98,77,50,72,62,44,40,74,70,57,69,60,52,71,71,55,49,52,54,52,42,54,54,40,50,50,42,38,49,30,43,61,71,26,42,75,78,60,95,46,84,84,44,73,68,51,40,63,58,42,54,52,43,55,51,49,39,51,53,32,53,52,52,47,52,44,45,50,50,40,52,50,72,42,46,90,77,48,52,72,70,53,48,52,54,49,53,53,52,50,54,59,45,50,63,49,46,54,55,48,53,52,56,70,66,39,74,64,53,38,77,78,62,46,93,58,74,65,68,80,88,65,80,60,66,70,51,62,49,50,52,49,49,48,57,53,53,53,50,36,35,77,70,68,75,47,63,71,61,67,54,52,55,56,48,42,57,53,51,46,56,50,53,75,74,47,56,66,68,54,51,55,42,50,50,51,37,52,52,49,49,53,69,78,40,41,93,75,47,76,71,83,63,74,76,72,77,74,76,73,76,85,86,69,89,132

Secondary structure (DSSP, 8-state):
----------HHHHHHHTT----TTTHHHHT-HHHHHHHHHHHHHHHTS---HHHHHHHHHHHHHHHTSTTHHHHHHHHHHTT--SS-----S---HHHHHHHHHHHHHHHHHHH----HHHHHTT-S-HHHHHHHHHHHHHHHHHHHHTTTTSS-TT-TTSHHHHHHHHHHHHHHHHHHHHHHHHHHHTGGG--HHHHHHHHHHHHHHHHHHHHHHHHHT-HHHHHHHSS---------HHHHHHHHHHHHHHHHHHTTSS-HHHHHHHHHHHHHHHHHHHHHHHHHHHHHHHHHHHHHTTTT------------------